Protein AF-A0A955WW37-F1 (afdb_monomer_lite)

Secondary structure (DSSP, 8-state):
-HHHHHHHHHHHHHHHHHHTT-SHHHHTT-TTHHHHHHTTTTSTTTHHHHTSHHHHHHHHHHHHHHHHHHHHHHHSTTTHHHHHHHHHHHHHHHHHH---TTHHHHHHHHGGGGS-TTHHHHHTTPPP-------PPPPPTTHHHHHHHHHHHHHHGGGGGGGSSS-HHHH-TTTTTS---S---EEEEEEEEEEETTEEEEEEE-GGGTS-HHHHHHHHT-HHHHHHHHHHHHHHHHHTT--EEEEEEEEEEEETTPPPEESB-TTS-GGG--TT--TTBPPPP-SPPPP--------

Structure (mmCIF, N/CA/C/O backbone):
data_AF-A0A955WW37-F1
#
_entry.id   AF-A0A955WW37-F1
#
loop_
_atom_site.group_PDB
_atom_site.id
_atom_site.type_symbol
_atom_site.label_atom_id
_atom_site.label_alt_id
_atom_site.label_comp_id
_atom_site.label_asym_id
_atom_site.label_entity_id
_atom_site.label_seq_id
_atom_site.pdbx_PDB_ins_code
_atom_site.Cartn_x
_atom_site.Cartn_y
_atom_site.Cartn_z
_atom_site.occupancy
_atom_site.B_iso_or_equiv
_atom_site.auth_seq_id
_atom_site.auth_comp_id
_atom_site.auth_asym_id
_atom_site.auth_atom_id
_atom_site.pdbx_PDB_model_num
ATOM 1 N N . TRP A 1 1 ? 30.180 -2.193 -10.357 1.00 84.44 1 TRP A N 1
ATOM 2 C CA . TRP A 1 1 ? 29.372 -2.925 -9.363 1.00 84.44 1 TRP A CA 1
ATOM 3 C C . TRP A 1 1 ? 28.380 -2.001 -8.650 1.00 84.44 1 TRP A C 1
ATOM 5 O O . TRP A 1 1 ? 27.216 -2.353 -8.619 1.00 84.44 1 TRP A O 1
ATOM 15 N N . VAL A 1 2 ? 28.762 -0.798 -8.192 1.00 90.81 2 VAL A N 1
ATOM 16 C CA . VAL A 1 2 ? 27.853 0.145 -7.487 1.00 90.81 2 VAL A CA 1
ATOM 17 C C . VAL A 1 2 ? 26.541 0.419 -8.236 1.00 90.81 2 VAL A C 1
ATOM 19 O O . VAL A 1 2 ? 25.466 0.279 -7.670 1.00 90.81 2 VAL A O 1
ATOM 22 N N . VAL A 1 3 ? 26.603 0.730 -9.536 1.00 92.81 3 VAL A N 1
ATOM 23 C CA . VAL A 1 3 ? 25.400 0.952 -10.368 1.00 92.81 3 VAL A CA 1
ATOM 24 C C . VAL A 1 3 ? 24.450 -0.255 -10.348 1.00 92.81 3 VAL A C 1
ATOM 26 O O . VAL A 1 3 ? 23.235 -0.084 -10.378 1.00 92.81 3 VAL A O 1
ATOM 29 N N . TRP A 1 4 ? 24.985 -1.476 -10.264 1.00 93.44 4 TRP A N 1
ATOM 30 C CA . TRP A 1 4 ? 24.173 -2.690 -10.180 1.00 93.44 4 TRP A CA 1
ATOM 31 C C . TRP A 1 4 ? 23.458 -2.833 -8.838 1.00 93.44 4 TRP A C 1
ATOM 33 O O . TRP A 1 4 ? 22.353 -3.359 -8.825 1.00 93.44 4 TRP A O 1
ATOM 43 N N . VAL A 1 5 ? 24.023 -2.311 -7.745 1.00 95.75 5 VAL A N 1
ATOM 44 C CA . VAL A 1 5 ? 23.349 -2.271 -6.436 1.00 95.75 5 VAL A CA 1
ATOM 45 C C . VAL A 1 5 ? 22.079 -1.426 -6.527 1.00 95.75 5 VAL A C 1
ATOM 47 O O . VAL A 1 5 ? 21.007 -1.896 -6.166 1.00 95.75 5 VAL A O 1
ATOM 50 N N . PHE A 1 6 ? 22.166 -0.225 -7.106 1.00 96.06 6 PHE A N 1
ATOM 51 C CA . PHE A 1 6 ? 20.995 0.640 -7.290 1.00 96.06 6 PHE A CA 1
ATOM 52 C C . PHE A 1 6 ? 19.961 0.042 -8.251 1.00 96.06 6 PHE A C 1
ATOM 54 O O . PHE A 1 6 ? 18.763 0.093 -7.981 1.00 96.06 6 PHE A O 1
ATOM 61 N N . ARG A 1 7 ? 20.407 -0.581 -9.351 1.00 97.31 7 ARG A N 1
ATOM 62 C CA . ARG A 1 7 ? 19.505 -1.314 -10.257 1.00 97.31 7 ARG A CA 1
ATOM 63 C C . ARG A 1 7 ? 18.787 -2.454 -9.537 1.00 97.31 7 ARG A C 1
ATOM 65 O O . ARG A 1 7 ? 17.594 -2.627 -9.752 1.00 97.31 7 ARG A O 1
ATOM 72 N N . ALA A 1 8 ? 19.488 -3.192 -8.676 1.00 97.12 8 ALA A N 1
ATOM 73 C CA . ALA A 1 8 ? 18.899 -4.256 -7.872 1.00 97.12 8 ALA A CA 1
ATOM 74 C C . ALA A 1 8 ? 17.886 -3.713 -6.853 1.00 97.12 8 ALA A C 1
ATOM 76 O O . ALA A 1 8 ? 16.821 -4.294 -6.704 1.00 97.12 8 ALA A O 1
ATOM 77 N N . GLN A 1 9 ? 18.148 -2.573 -6.208 1.00 95.94 9 GLN A N 1
ATOM 78 C CA . GLN A 1 9 ? 17.175 -1.949 -5.301 1.00 95.94 9 GLN A CA 1
ATOM 79 C C . GLN A 1 9 ? 15.898 -1.509 -6.030 1.00 95.94 9 GLN A C 1
ATOM 81 O O . GLN A 1 9 ? 14.800 -1.769 -5.546 1.00 95.94 9 GLN A O 1
ATOM 86 N N . ILE A 1 10 ? 16.018 -0.910 -7.221 1.00 96.69 10 ILE A N 1
ATOM 87 C CA . ILE A 1 10 ? 14.848 -0.604 -8.062 1.00 96.69 10 ILE A CA 1
ATOM 88 C C . ILE A 1 10 ? 14.127 -1.893 -8.473 1.00 96.69 10 ILE A C 1
ATOM 90 O O . ILE A 1 10 ? 12.898 -1.933 -8.480 1.00 96.69 10 ILE A O 1
ATOM 94 N N . ALA A 1 11 ? 14.881 -2.954 -8.782 1.00 97.62 11 ALA A N 1
ATOM 95 C CA . ALA A 1 11 ? 14.312 -4.252 -9.117 1.00 97.62 11 ALA A CA 1
ATOM 96 C C . ALA A 1 11 ? 13.467 -4.825 -7.976 1.00 97.62 11 ALA A C 1
ATOM 98 O O . ALA A 1 11 ? 12.344 -5.251 -8.218 1.00 97.62 11 ALA A O 1
ATOM 99 N N . VAL A 1 12 ? 13.976 -4.776 -6.742 1.00 96.81 12 VAL A N 1
ATOM 100 C CA . VAL A 1 12 ? 13.265 -5.218 -5.533 1.00 96.81 12 VAL A CA 1
ATOM 101 C C . VAL A 1 12 ? 11.917 -4.507 -5.409 1.00 96.81 12 VAL A C 1
ATOM 103 O O . VAL A 1 12 ? 10.906 -5.173 -5.210 1.00 96.81 12 VAL A O 1
ATOM 106 N N . VAL A 1 13 ? 11.875 -3.182 -5.584 1.00 95.31 13 VAL A N 1
ATOM 107 C CA . VAL A 1 13 ? 10.627 -2.407 -5.466 1.00 95.31 13 VAL A CA 1
ATOM 108 C C . VAL A 1 13 ? 9.590 -2.841 -6.506 1.00 95.31 13 VAL A C 1
ATOM 110 O O . VAL A 1 13 ? 8.458 -3.139 -6.134 1.00 95.31 13 VAL A O 1
ATOM 113 N N . TYR A 1 14 ? 9.963 -2.913 -7.788 1.00 96.75 14 TYR A N 1
ATOM 114 C CA . TYR A 1 14 ? 9.029 -3.307 -8.853 1.00 96.75 14 TYR A CA 1
ATOM 115 C C . TYR A 1 14 ? 8.571 -4.760 -8.720 1.00 96.75 14 TYR A C 1
ATOM 117 O O . TYR A 1 14 ? 7.375 -5.033 -8.773 1.00 96.75 14 TYR A O 1
ATOM 125 N N . VAL A 1 15 ? 9.498 -5.691 -8.482 1.00 96.50 15 VAL A N 1
ATOM 126 C CA . VAL A 1 15 ? 9.158 -7.114 -8.360 1.00 96.50 15 VAL A CA 1
ATOM 127 C C . VAL A 1 15 ? 8.219 -7.343 -7.180 1.00 96.50 15 VAL A C 1
ATOM 129 O O . VAL A 1 15 ? 7.209 -8.016 -7.351 1.00 96.50 15 VAL A O 1
ATOM 132 N N . HIS A 1 16 ? 8.475 -6.745 -6.011 1.00 96.94 16 HIS A N 1
ATOM 133 C CA . HIS A 1 16 ? 7.552 -6.873 -4.877 1.00 96.94 16 HIS A CA 1
ATOM 134 C C . HIS A 1 16 ? 6.209 -6.183 -5.119 1.00 96.94 16 HIS A C 1
ATOM 136 O O . HIS A 1 16 ? 5.179 -6.737 -4.740 1.00 96.94 16 HIS A O 1
ATOM 142 N N . ALA A 1 17 ? 6.184 -5.026 -5.788 1.00 95.38 17 ALA A N 1
ATOM 143 C CA . ALA A 1 17 ? 4.931 -4.374 -6.167 1.00 95.38 17 ALA A CA 1
ATOM 144 C C . ALA A 1 17 ? 4.088 -5.244 -7.117 1.00 95.38 17 ALA A C 1
ATOM 146 O O . ALA A 1 17 ? 2.860 -5.256 -7.003 1.00 95.38 17 ALA A O 1
ATOM 147 N N . GLY A 1 18 ? 4.742 -5.989 -8.014 1.00 96.94 18 GLY A N 1
ATOM 148 C CA . GLY A 1 18 ? 4.115 -6.963 -8.902 1.00 96.94 18 GLY A CA 1
ATOM 149 C C . GLY A 1 18 ? 3.641 -8.206 -8.154 1.00 96.94 18 GLY A C 1
ATOM 150 O O . GLY A 1 18 ? 2.483 -8.584 -8.277 1.00 96.94 18 GLY A O 1
ATOM 151 N N . LEU A 1 19 ? 4.481 -8.799 -7.301 1.00 96.56 19 LEU A N 1
ATOM 152 C CA . LEU A 1 19 ? 4.111 -9.955 -6.474 1.00 96.56 19 LEU A CA 1
ATOM 153 C C . LEU A 1 19 ? 2.936 -9.643 -5.540 1.00 96.56 19 LEU A C 1
ATOM 155 O O . LEU A 1 19 ? 2.046 -10.471 -5.383 1.00 96.56 19 LEU A O 1
ATOM 159 N N . ALA A 1 20 ? 2.875 -8.433 -4.981 1.00 96.25 20 ALA A N 1
ATOM 160 C CA . ALA A 1 20 ? 1.746 -7.982 -4.170 1.00 96.25 20 ALA A CA 1
ATOM 161 C C . ALA A 1 20 ? 0.414 -7.960 -4.944 1.00 96.25 20 ALA A C 1
ATOM 163 O O . ALA A 1 20 ? -0.643 -8.069 -4.328 1.00 96.25 20 ALA A O 1
ATOM 164 N N . LYS A 1 21 ? 0.465 -7.824 -6.276 1.00 97.44 21 LYS A N 1
ATOM 165 C CA . LYS A 1 21 ? -0.695 -7.852 -7.177 1.00 97.44 21 LYS A CA 1
ATOM 166 C C . LYS A 1 21 ? -1.076 -9.264 -7.616 1.00 97.44 21 LYS A C 1
ATOM 168 O O . LYS A 1 21 ? -2.164 -9.445 -8.151 1.00 97.44 21 LYS A O 1
ATOM 173 N N . VAL A 1 22 ? -0.236 -10.274 -7.375 1.00 96.94 22 VAL A N 1
ATOM 174 C CA . VAL A 1 22 ? -0.548 -11.684 -7.661 1.00 96.94 22 VAL A CA 1
ATOM 175 C C . VAL A 1 22 ? -1.441 -12.247 -6.552 1.00 96.94 22 VAL A C 1
ATOM 177 O O . VAL A 1 22 ? -1.031 -13.066 -5.736 1.00 96.94 22 VAL A O 1
ATOM 180 N N . GLN A 1 23 ? -2.679 -11.761 -6.499 1.00 94.69 23 GLN A N 1
ATOM 181 C CA . GLN A 1 23 ? -3.702 -12.213 -5.559 1.00 94.69 23 GLN A CA 1
ATOM 182 C C . GLN A 1 23 ? -5.105 -12.120 -6.170 1.00 94.69 23 GLN A C 1
ATOM 184 O O . GLN A 1 23 ? -5.323 -11.393 -7.144 1.00 94.69 23 GLN A O 1
ATOM 189 N N . ALA A 1 24 ? -6.060 -12.830 -5.563 1.00 95.25 24 ALA A N 1
ATOM 190 C CA . ALA A 1 24 ? -7.429 -12.938 -6.059 1.00 95.25 24 ALA A CA 1
ATOM 191 C C . ALA A 1 24 ? -8.137 -11.579 -6.163 1.00 95.25 24 ALA A C 1
ATOM 193 O O . ALA A 1 24 ? -8.655 -11.269 -7.234 1.00 95.25 24 ALA A O 1
ATOM 194 N N . ASP A 1 25 ? -8.110 -10.733 -5.121 1.00 95.56 25 ASP A N 1
ATOM 195 C CA . ASP A 1 25 ? -8.805 -9.436 -5.189 1.00 95.56 25 ASP A CA 1
ATOM 196 C C . ASP A 1 25 ? -8.332 -8.608 -6.379 1.00 95.56 25 ASP A C 1
ATOM 198 O O . ASP A 1 25 ? -9.147 -8.022 -7.080 1.00 95.56 25 ASP A O 1
ATOM 202 N N . TRP A 1 26 ? -7.024 -8.603 -6.641 1.00 96.69 26 TRP A N 1
ATOM 203 C CA . TRP A 1 26 ? -6.454 -7.787 -7.700 1.00 96.69 26 TRP A CA 1
ATOM 204 C C . TRP A 1 26 ? -6.748 -8.371 -9.084 1.00 96.69 26 TRP A C 1
ATOM 206 O O . TRP A 1 26 ? -7.322 -7.689 -9.924 1.00 96.69 26 TRP A O 1
ATOM 216 N N . LEU A 1 27 ? -6.386 -9.633 -9.337 1.00 96.75 27 LEU A N 1
ATOM 217 C CA . LEU A 1 27 ? -6.448 -10.214 -10.687 1.00 96.75 27 LEU A CA 1
ATOM 218 C C . LEU A 1 27 ? -7.825 -10.771 -11.062 1.00 96.75 27 LEU A C 1
ATOM 220 O O . LEU A 1 27 ? -8.187 -10.740 -12.239 1.00 96.75 27 LEU A O 1
ATOM 224 N N . LEU A 1 28 ? -8.570 -11.296 -10.085 1.00 95.25 28 LEU A N 1
ATOM 225 C CA . LEU A 1 28 ? -9.844 -11.992 -10.307 1.00 95.25 28 LEU A CA 1
ATOM 226 C C . LEU A 1 28 ? -11.062 -11.142 -9.954 1.00 95.25 28 LEU A C 1
ATOM 228 O O . LEU A 1 28 ? -12.128 -11.382 -10.507 1.00 95.25 28 LEU A O 1
ATOM 232 N N . HIS A 1 29 ? -10.913 -10.156 -9.067 1.00 94.88 29 HIS A N 1
ATOM 233 C CA . HIS A 1 29 ? -12.002 -9.243 -8.705 1.00 94.88 29 HIS A CA 1
ATOM 234 C C . HIS A 1 29 ? -11.761 -7.798 -9.153 1.00 94.88 29 HIS A C 1
ATOM 236 O O . HIS A 1 29 ? -12.655 -6.968 -9.001 1.00 94.88 29 HIS A O 1
ATOM 242 N N . ALA A 1 30 ? -10.580 -7.482 -9.702 1.00 95.56 30 ALA A N 1
ATOM 243 C CA . ALA A 1 30 ? -10.183 -6.123 -10.071 1.00 95.56 30 ALA A CA 1
ATOM 244 C C . ALA A 1 30 ? -10.404 -5.105 -8.939 1.00 95.56 30 ALA A C 1
ATOM 246 O O . ALA A 1 30 ? -10.787 -3.960 -9.182 1.00 95.56 30 ALA A O 1
ATOM 247 N N . GLN A 1 31 ? -10.182 -5.518 -7.693 1.00 95.25 31 GLN A N 1
ATOM 248 C CA . GLN A 1 31 ? -10.280 -4.683 -6.506 1.00 95.25 31 GLN A CA 1
ATOM 249 C C . GLN A 1 31 ? -8.896 -4.419 -5.904 1.00 95.25 31 GLN A C 1
ATOM 251 O O . GLN A 1 31 ? -8.029 -5.296 -5.903 1.00 95.25 31 GLN A O 1
ATOM 256 N N . PRO A 1 32 ? -8.673 -3.209 -5.371 1.00 94.81 32 PRO A N 1
ATOM 257 C CA . PRO A 1 32 ? -9.620 -2.083 -5.276 1.00 94.81 32 PRO A CA 1
ATOM 258 C C . PRO A 1 32 ? -9.738 -1.205 -6.542 1.00 94.81 32 PRO A C 1
ATOM 260 O O . PRO A 1 32 ? -10.378 -0.156 -6.504 1.00 94.81 32 PRO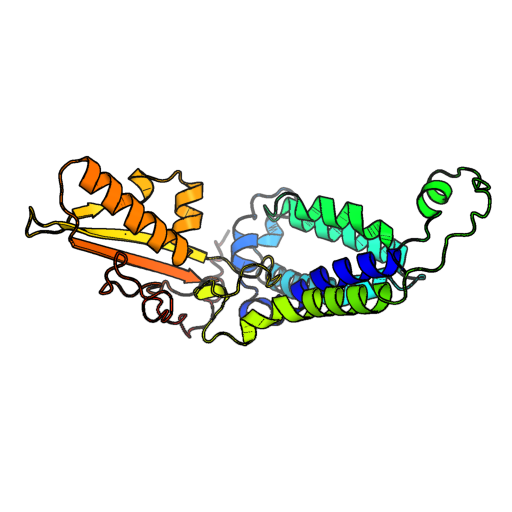 A O 1
ATOM 263 N N . LEU A 1 33 ? -9.133 -1.596 -7.671 1.00 94.69 33 LEU A N 1
ATOM 264 C CA . LEU A 1 33 ? -9.139 -0.790 -8.902 1.00 94.69 33 LEU A CA 1
ATOM 265 C C . LEU A 1 33 ? -10.543 -0.379 -9.356 1.00 94.69 33 LEU A C 1
ATOM 267 O O . LEU A 1 33 ? -10.735 0.765 -9.746 1.00 94.69 33 LEU A O 1
ATOM 271 N N . SER A 1 34 ? -11.525 -1.271 -9.267 1.00 93.44 34 SER A N 1
ATOM 272 C CA . SER A 1 34 ? -12.910 -0.986 -9.653 1.00 93.44 34 SER A CA 1
ATOM 273 C C . SER A 1 34 ? -13.511 0.148 -8.819 1.00 93.44 34 SER A C 1
ATOM 275 O O . SER A 1 34 ? -14.155 1.038 -9.377 1.00 93.44 34 SER A O 1
ATOM 277 N N . ILE A 1 35 ? -13.253 0.165 -7.504 1.00 92.75 35 ILE A N 1
ATOM 278 C CA . ILE A 1 35 ? -13.655 1.265 -6.612 1.00 92.75 35 ILE A CA 1
ATOM 279 C C . ILE A 1 35 ? -12.977 2.565 -7.047 1.00 92.75 35 ILE A C 1
ATOM 281 O O . ILE A 1 35 ? -13.641 3.585 -7.224 1.00 92.75 35 ILE A O 1
ATOM 285 N N . TRP A 1 36 ? -11.661 2.527 -7.263 1.00 93.75 36 TRP A N 1
ATOM 286 C CA . TRP A 1 36 ? -10.891 3.719 -7.610 1.00 93.75 36 TRP A CA 1
ATOM 287 C C . TRP A 1 36 ? -11.271 4.308 -8.969 1.00 93.75 36 TRP A C 1
ATOM 289 O O . TRP A 1 36 ? -11.374 5.524 -9.092 1.00 93.75 36 TRP A O 1
ATOM 299 N N . MET A 1 37 ? -11.493 3.472 -9.986 1.00 92.62 37 MET A N 1
ATOM 300 C CA . MET A 1 37 ? -11.852 3.933 -11.331 1.00 92.62 37 MET A CA 1
ATOM 301 C C . MET A 1 37 ? -13.270 4.501 -11.372 1.00 92.62 37 MET A C 1
ATOM 303 O O . MET A 1 37 ? -13.488 5.561 -11.958 1.00 92.62 37 MET A O 1
ATOM 307 N N . SER A 1 38 ? -14.211 3.869 -10.665 1.00 90.00 38 SER A N 1
ATOM 308 C CA . SER A 1 38 ? -15.585 4.373 -10.544 1.00 90.00 38 SER A CA 1
ATOM 309 C C . SER A 1 38 ? -15.651 5.733 -9.840 1.00 90.00 38 SER A C 1
ATOM 311 O O . SER A 1 38 ? -16.551 6.520 -10.105 1.00 90.00 38 SER A O 1
ATOM 313 N N . ALA A 1 39 ? -14.681 6.041 -8.973 1.00 89.25 39 ALA A N 1
ATOM 314 C CA . ALA A 1 39 ? -14.567 7.337 -8.306 1.00 89.25 39 ALA A CA 1
ATOM 315 C C . ALA A 1 39 ? -13.910 8.436 -9.171 1.00 89.25 39 ALA A C 1
ATOM 317 O O . ALA A 1 39 ? -13.760 9.560 -8.698 1.00 89.25 39 ALA A O 1
ATOM 318 N N . ARG A 1 40 ? -13.484 8.121 -10.403 1.00 89.56 40 ARG A N 1
ATOM 319 C CA . ARG A 1 40 ? -12.738 9.020 -11.308 1.00 89.56 40 ARG A CA 1
ATOM 320 C C . ARG A 1 40 ? -13.422 9.224 -12.664 1.00 89.56 40 ARG A C 1
ATOM 322 O O . ARG A 1 40 ? -12.783 9.629 -13.636 1.00 89.56 40 ARG A O 1
ATOM 329 N N . THR A 1 41 ? -14.718 8.932 -12.764 1.00 90.38 41 THR A N 1
ATOM 330 C CA . THR A 1 41 ? -15.480 9.059 -14.019 1.00 90.38 41 THR A CA 1
ATOM 331 C C . THR A 1 41 ? -15.671 10.509 -14.479 1.00 90.38 41 THR A C 1
ATOM 333 O O . THR A 1 41 ? -16.125 10.742 -15.594 1.00 90.38 41 THR A O 1
ATOM 336 N N . ASP A 1 42 ? -15.320 11.481 -13.638 1.00 90.88 42 ASP A N 1
ATOM 337 C CA . ASP A 1 42 ? -15.336 12.921 -13.901 1.00 90.88 42 ASP A CA 1
ATOM 338 C C . ASP A 1 42 ? -14.121 13.421 -14.705 1.00 90.88 42 ASP A C 1
ATOM 340 O O . ASP A 1 42 ? -14.131 14.553 -15.191 1.00 90.88 42 ASP A O 1
ATOM 344 N N . LEU A 1 43 ? -13.078 12.597 -14.880 1.00 89.50 43 LEU A N 1
ATOM 345 C CA . LEU A 1 43 ? -11.881 12.998 -15.619 1.00 89.50 43 LEU A CA 1
ATOM 346 C C . LEU A 1 43 ? -12.184 13.302 -17.097 1.00 89.50 43 LEU A C 1
ATOM 348 O O . LEU A 1 43 ? -12.846 12.505 -17.773 1.00 89.50 43 LEU A O 1
ATOM 352 N N . PRO A 1 44 ? -11.629 14.396 -17.655 1.00 87.12 44 PRO A N 1
ATOM 353 C CA . PRO A 1 44 ? -11.807 14.705 -19.064 1.00 87.12 44 PRO A CA 1
ATOM 354 C C . PRO A 1 44 ? -11.180 13.607 -19.932 1.00 87.12 44 PRO A C 1
ATOM 356 O O . PRO A 1 44 ? -10.128 13.057 -19.603 1.00 87.12 44 PRO A O 1
ATOM 359 N N . VAL A 1 45 ? -11.816 13.312 -21.068 1.00 87.81 45 VAL A N 1
ATOM 360 C CA . VAL A 1 45 ? -11.399 12.316 -22.076 1.00 87.81 45 VAL A CA 1
ATOM 361 C C . VAL A 1 45 ? -11.535 10.855 -21.626 1.00 87.81 45 VAL A C 1
ATOM 363 O O . VAL A 1 45 ? -12.192 10.083 -22.317 1.00 87.81 45 VAL A O 1
ATOM 366 N N . ILE A 1 46 ? -10.940 10.463 -20.496 1.00 89.06 46 ILE A N 1
ATOM 367 C CA . ILE A 1 46 ? -10.875 9.052 -20.070 1.00 89.06 46 ILE A CA 1
ATOM 368 C C . ILE A 1 46 ? -11.981 8.644 -19.091 1.00 89.06 46 ILE A C 1
ATOM 370 O O . ILE A 1 46 ? -12.312 7.461 -19.022 1.00 89.06 46 ILE A O 1
ATOM 374 N N . GLY A 1 47 ? -12.577 9.597 -18.364 1.00 88.69 47 GLY A N 1
ATOM 375 C CA . GLY A 1 47 ? -13.606 9.350 -17.348 1.00 88.69 47 GLY A CA 1
ATOM 376 C C . GLY A 1 47 ? -14.771 8.464 -17.814 1.00 88.69 47 GLY A C 1
ATOM 377 O O . GLY A 1 47 ? -15.082 7.499 -17.112 1.00 88.69 47 GLY A O 1
ATOM 378 N N . PRO A 1 48 ? -15.349 8.678 -19.018 1.00 87.69 48 PRO A N 1
ATOM 379 C CA . PRO A 1 48 ? -16.430 7.836 -19.537 1.00 87.69 48 PRO A CA 1
ATOM 380 C C . PRO A 1 48 ? -16.070 6.350 -19.669 1.00 87.69 48 PRO A C 1
ATOM 382 O O . PRO A 1 48 ? -16.957 5.503 -19.676 1.00 87.69 48 PRO A O 1
ATOM 385 N N . TRP A 1 49 ? -14.782 6.015 -19.791 1.00 89.06 49 TRP A N 1
ATOM 386 C CA . TRP A 1 49 ? -14.326 4.632 -19.949 1.00 89.06 49 TRP A CA 1
ATOM 387 C C . TRP A 1 49 ? -13.991 3.994 -18.600 1.00 89.06 49 TRP A C 1
ATOM 389 O O . TRP A 1 49 ? -14.154 2.788 -18.443 1.00 89.06 49 TRP A O 1
ATOM 399 N N . LEU A 1 50 ? -13.567 4.787 -17.608 1.00 90.38 50 LEU A N 1
ATOM 400 C CA . LEU A 1 50 ? -13.154 4.288 -16.289 1.00 90.38 50 LEU A CA 1
ATOM 401 C C . LEU A 1 50 ? -14.285 3.584 -15.523 1.00 90.38 50 LEU A C 1
ATOM 403 O O . LEU A 1 50 ? -14.012 2.691 -14.727 1.00 90.38 50 LEU A O 1
ATOM 407 N N . GLY A 1 51 ? -15.546 3.932 -15.792 1.00 85.62 51 GLY A N 1
ATOM 408 C CA . GLY A 1 51 ? -16.705 3.253 -15.204 1.00 85.62 51 GLY A CA 1
ATOM 409 C C . GLY A 1 51 ? -16.995 1.865 -15.794 1.00 85.62 51 GLY A C 1
ATOM 410 O O . GLY A 1 51 ? -17.788 1.114 -15.228 1.00 85.62 51 GLY A O 1
ATOM 411 N N . ALA A 1 52 ? -16.380 1.498 -16.924 1.00 88.88 52 ALA A N 1
ATOM 412 C CA . ALA A 1 52 ? -16.621 0.207 -17.556 1.00 88.88 52 ALA A CA 1
ATOM 413 C C . ALA A 1 52 ? -15.897 -0.920 -16.788 1.00 88.88 52 ALA A C 1
ATOM 415 O O . ALA A 1 52 ? -14.675 -0.849 -16.621 1.00 88.88 52 ALA A O 1
ATOM 416 N N . PRO A 1 53 ? -16.584 -2.015 -16.397 1.00 79.50 53 PRO A N 1
ATOM 417 C CA . PRO A 1 53 ? -15.982 -3.080 -15.587 1.00 79.50 53 PRO A CA 1
ATOM 418 C C . PRO A 1 53 ? -14.693 -3.658 -16.183 1.00 79.50 53 PRO A C 1
ATOM 420 O O . PRO A 1 53 ? -13.724 -3.893 -15.466 1.00 79.50 53 PRO A O 1
ATOM 423 N N . GLY A 1 54 ? -14.644 -3.829 -17.509 1.00 91.12 54 GLY A N 1
ATOM 424 C CA . GLY A 1 54 ? -13.478 -4.377 -18.207 1.00 91.12 54 GLY A CA 1
ATOM 425 C C . GLY A 1 54 ? -12.205 -3.535 -18.067 1.00 91.12 54 GLY A C 1
ATOM 426 O O . GLY A 1 54 ? -11.108 -4.091 -18.119 1.00 91.12 54 GLY A O 1
ATOM 427 N N . VAL A 1 55 ? -12.323 -2.222 -17.836 1.00 93.56 55 VAL A N 1
ATOM 428 C CA . VAL A 1 55 ? -11.161 -1.333 -17.688 1.00 93.56 55 VAL A CA 1
ATOM 429 C C . VAL A 1 55 ? -10.402 -1.637 -16.402 1.00 93.56 55 VAL A C 1
ATOM 431 O O . VAL A 1 55 ? -9.177 -1.749 -16.439 1.00 93.56 55 VAL A O 1
ATOM 434 N N . ALA A 1 56 ? -11.103 -1.862 -15.288 1.00 94.19 56 ALA A N 1
ATOM 435 C CA . ALA A 1 56 ? -10.459 -2.214 -14.026 1.00 94.19 56 ALA A CA 1
ATOM 436 C C . ALA A 1 56 ? -9.696 -3.549 -14.127 1.00 94.19 56 ALA A C 1
ATOM 438 O O . ALA A 1 56 ? -8.552 -3.632 -13.681 1.00 94.19 56 ALA A O 1
ATOM 439 N N . TYR A 1 57 ? -10.275 -4.564 -14.780 1.00 96.06 57 TYR A N 1
ATOM 440 C CA . TYR A 1 57 ? -9.594 -5.842 -15.034 1.00 96.06 57 TYR A CA 1
ATOM 441 C C . TYR A 1 57 ? -8.366 -5.676 -15.926 1.00 96.06 57 TYR A C 1
ATOM 443 O O . TYR A 1 57 ? -7.290 -6.178 -15.596 1.00 96.06 57 TYR A O 1
ATOM 451 N N . PHE A 1 58 ? -8.500 -4.946 -17.035 1.00 96.31 58 PHE A N 1
ATOM 452 C CA . PHE A 1 58 ? -7.373 -4.661 -17.917 1.00 96.31 58 PHE A CA 1
ATOM 453 C C . PHE A 1 58 ? -6.236 -3.976 -17.151 1.00 96.31 58 PHE A C 1
ATOM 455 O O . PHE A 1 58 ? -5.093 -4.423 -17.217 1.00 96.31 58 PHE A O 1
ATOM 462 N N . MET A 1 59 ? -6.549 -2.938 -16.373 1.00 96.06 59 MET A N 1
ATOM 463 C CA . MET A 1 59 ? -5.567 -2.217 -15.567 1.00 96.06 59 MET A CA 1
ATOM 464 C C . MET A 1 59 ? -4.928 -3.094 -14.490 1.00 96.06 59 MET A C 1
ATOM 466 O O . MET A 1 59 ? -3.730 -2.962 -14.238 1.00 96.06 59 MET A O 1
ATOM 470 N N . ALA A 1 60 ? -5.687 -4.007 -13.879 1.00 96.69 60 ALA A N 1
ATOM 471 C CA . ALA A 1 60 ? -5.163 -4.926 -12.877 1.00 96.69 60 ALA A CA 1
ATOM 472 C C . ALA A 1 60 ? -4.085 -5.840 -13.473 1.00 96.69 60 ALA A C 1
ATOM 474 O O . ALA A 1 60 ? -2.959 -5.900 -12.964 1.00 96.69 60 ALA A O 1
ATOM 475 N N . TRP A 1 61 ? -4.400 -6.498 -14.589 1.00 98.06 61 TRP A N 1
ATOM 476 C CA . TRP A 1 61 ? -3.463 -7.378 -15.285 1.00 98.06 61 TRP A CA 1
ATOM 477 C C . TRP A 1 61 ? -2.288 -6.608 -15.887 1.00 98.06 61 TRP A C 1
ATOM 479 O O . TRP A 1 61 ? -1.139 -7.010 -15.699 1.00 98.06 61 TRP A O 1
ATOM 489 N N . ALA A 1 62 ? -2.550 -5.474 -16.544 1.00 97.88 62 ALA A N 1
ATOM 490 C CA . ALA A 1 62 ? -1.512 -4.629 -17.124 1.00 97.88 62 ALA A CA 1
ATOM 491 C C . ALA A 1 62 ? -0.544 -4.108 -16.053 1.00 97.88 62 ALA A C 1
ATOM 493 O O . ALA A 1 62 ? 0.667 -4.194 -16.240 1.00 97.88 62 ALA A O 1
ATOM 494 N N . GLY A 1 63 ? -1.055 -3.629 -14.913 1.00 97.12 63 GLY A N 1
ATOM 495 C CA . GLY A 1 63 ? -0.235 -3.152 -13.801 1.00 97.12 63 GLY A CA 1
ATOM 496 C C . GLY A 1 63 ? 0.603 -4.258 -13.159 1.00 97.12 63 GLY A C 1
ATOM 497 O O . GLY A 1 63 ? 1.787 -4.053 -12.903 1.00 97.12 63 GLY A O 1
ATOM 498 N N . CYS A 1 64 ? 0.028 -5.448 -12.961 1.00 98.19 64 CYS A N 1
ATOM 499 C CA . CYS A 1 64 ? 0.757 -6.612 -12.448 1.00 98.19 64 CYS A CA 1
ATOM 500 C C . CYS A 1 64 ? 1.894 -7.031 -13.394 1.00 98.19 64 CYS A C 1
ATOM 502 O O . CYS A 1 64 ? 3.050 -7.142 -12.981 1.00 98.19 64 CYS A O 1
ATOM 504 N N . LEU A 1 65 ? 1.584 -7.213 -14.683 1.00 98.25 65 LEU A N 1
ATOM 505 C CA . LEU A 1 65 ? 2.564 -7.621 -15.687 1.00 98.25 65 LEU A CA 1
ATOM 506 C C . LEU A 1 65 ? 3.664 -6.570 -15.862 1.00 98.25 65 LEU A C 1
ATOM 508 O O . LEU A 1 65 ? 4.840 -6.920 -15.988 1.00 98.25 65 LEU A O 1
ATOM 512 N N . TYR A 1 66 ? 3.291 -5.290 -15.859 1.00 98.25 66 TYR A N 1
ATOM 513 C CA . TYR A 1 66 ? 4.236 -4.185 -15.917 1.00 98.25 66 TYR A CA 1
ATOM 514 C C . TYR A 1 66 ? 5.228 -4.262 -14.751 1.00 98.25 66 TYR A C 1
ATOM 516 O O . TYR A 1 66 ? 6.431 -4.359 -14.994 1.00 98.25 66 TYR A O 1
ATOM 524 N N . ASP A 1 67 ? 4.745 -4.313 -13.507 1.00 97.44 67 ASP A N 1
ATOM 525 C CA . ASP A 1 67 ? 5.608 -4.325 -12.322 1.00 97.44 67 ASP A CA 1
ATOM 526 C C . ASP A 1 67 ? 6.547 -5.544 -12.300 1.00 97.44 67 ASP A C 1
ATOM 528 O O . ASP A 1 67 ? 7.738 -5.414 -12.009 1.00 97.44 67 ASP A O 1
ATOM 532 N N . LEU A 1 68 ? 6.056 -6.724 -12.694 1.00 98.00 68 LEU A N 1
ATOM 533 C CA . LEU A 1 68 ? 6.861 -7.950 -12.727 1.00 98.00 68 LEU A CA 1
ATOM 534 C C . LEU A 1 68 ? 7.945 -7.951 -13.814 1.00 98.00 68 LEU A C 1
ATOM 536 O O . LEU A 1 68 ? 8.964 -8.626 -13.662 1.00 98.00 68 LEU A O 1
ATOM 540 N N . THR A 1 69 ? 7.748 -7.228 -14.922 1.00 98.19 69 THR A N 1
ATOM 541 C CA . THR A 1 69 ? 8.599 -7.383 -16.117 1.00 98.19 69 THR A CA 1
ATOM 542 C C . THR A 1 69 ? 9.417 -6.148 -16.480 1.00 98.19 69 THR A C 1
ATOM 544 O O . THR A 1 69 ? 10.446 -6.281 -17.152 1.00 98.19 69 THR A O 1
ATOM 547 N N . ILE A 1 70 ? 9.032 -4.947 -16.031 1.00 98.50 70 ILE A N 1
ATOM 548 C CA . ILE A 1 70 ? 9.617 -3.685 -16.510 1.00 98.50 70 ILE A CA 1
ATOM 549 C C . ILE A 1 70 ? 11.131 -3.600 -16.296 1.00 98.50 70 ILE A C 1
ATOM 551 O O . ILE A 1 70 ? 11.867 -3.112 -17.154 1.00 98.50 70 ILE A O 1
ATOM 555 N N . VAL A 1 71 ? 11.630 -4.149 -15.191 1.00 98.06 71 VAL A N 1
ATOM 556 C CA . VAL A 1 71 ? 13.064 -4.188 -14.869 1.00 98.06 71 VAL A CA 1
ATOM 557 C C . VAL A 1 71 ? 13.845 -5.018 -15.890 1.00 98.06 71 VAL A C 1
ATOM 559 O O . VAL A 1 71 ? 14.947 -4.628 -16.293 1.00 98.06 71 VAL A O 1
ATOM 562 N N . GLY A 1 72 ? 13.279 -6.140 -16.343 1.00 97.94 72 GLY A N 1
ATOM 563 C CA . GLY A 1 72 ? 13.861 -6.968 -17.399 1.00 97.94 72 GLY A CA 1
ATOM 564 C C . GLY A 1 72 ? 13.948 -6.197 -18.715 1.00 97.94 72 GLY A C 1
ATOM 565 O O . GLY A 1 72 ? 15.017 -6.126 -19.331 1.00 97.94 72 GLY A O 1
ATOM 566 N N . TRP A 1 73 ? 12.863 -5.513 -19.086 1.00 98.31 73 TRP A N 1
ATOM 567 C CA . TRP A 1 73 ? 12.798 -4.693 -20.297 1.00 98.31 73 TRP A CA 1
ATOM 568 C C . TRP A 1 73 ? 13.730 -3.471 -20.265 1.00 98.31 73 TRP A C 1
ATOM 570 O O . TRP A 1 73 ? 14.319 -3.125 -21.291 1.00 98.31 73 TRP A O 1
ATOM 580 N N . LEU A 1 74 ? 13.930 -2.841 -19.104 1.00 98.25 74 LEU A N 1
ATOM 581 C CA . LEU A 1 74 ? 14.915 -1.766 -18.911 1.00 98.25 74 LEU A CA 1
ATOM 582 C C . LEU A 1 74 ? 16.359 -2.288 -18.966 1.00 98.25 74 LEU A C 1
ATOM 584 O O . LEU A 1 74 ? 17.269 -1.618 -19.472 1.00 98.25 74 LEU A O 1
ATOM 588 N N . SER A 1 75 ? 16.587 -3.500 -18.463 1.00 97.56 75 SER A N 1
ATOM 589 C CA . SER A 1 75 ? 17.909 -4.130 -18.463 1.00 97.56 75 SER A CA 1
ATOM 590 C C . SER A 1 75 ? 18.333 -4.539 -19.873 1.00 97.56 75 SER A C 1
ATOM 592 O O . SER A 1 75 ? 19.500 -4.359 -20.250 1.00 97.56 75 SER A O 1
ATOM 594 N N . TRP A 1 76 ? 17.391 -4.994 -20.701 1.00 97.38 76 TRP A N 1
ATOM 595 C CA . TRP A 1 76 ? 17.670 -5.391 -22.074 1.00 97.38 76 TRP A CA 1
ATOM 596 C C . TRP A 1 76 ? 17.891 -4.186 -22.997 1.00 97.38 76 TRP A C 1
ATOM 598 O O . TRP A 1 76 ? 17.013 -3.372 -23.270 1.00 97.38 76 TRP A O 1
ATOM 608 N N . ARG A 1 77 ? 19.112 -4.089 -23.542 1.00 94.94 77 ARG A N 1
ATOM 609 C CA . ARG A 1 77 ? 19.554 -2.956 -24.374 1.00 94.94 77 ARG A CA 1
ATOM 610 C C . ARG A 1 77 ? 18.646 -2.628 -25.566 1.00 94.94 77 ARG A C 1
ATOM 612 O O . ARG A 1 77 ? 18.605 -1.468 -25.950 1.00 94.94 77 ARG A O 1
ATOM 619 N N . ARG A 1 78 ? 17.968 -3.625 -26.152 1.00 97.00 78 ARG A N 1
ATOM 620 C CA . ARG A 1 78 ? 17.130 -3.447 -27.353 1.00 97.00 78 ARG A CA 1
ATOM 621 C C . ARG A 1 78 ? 15.792 -2.781 -27.031 1.00 97.00 78 ARG A C 1
ATOM 623 O O . ARG A 1 78 ? 15.298 -2.005 -27.833 1.00 97.00 78 ARG A O 1
ATOM 630 N N . THR A 1 79 ? 15.240 -3.054 -25.854 1.00 97.75 79 THR A N 1
ATOM 631 C CA . THR A 1 79 ? 13.914 -2.584 -25.431 1.00 97.75 79 THR A CA 1
ATOM 632 C C . THR A 1 79 ? 13.981 -1.369 -24.521 1.00 97.75 79 THR A C 1
ATOM 634 O O . THR A 1 79 ? 12.981 -0.687 -24.349 1.00 97.75 79 THR A O 1
ATOM 637 N N . ARG A 1 80 ? 15.152 -1.059 -23.955 1.00 96.81 80 ARG A N 1
ATOM 638 C CA . ARG A 1 80 ? 15.327 -0.056 -22.896 1.00 96.81 80 ARG A CA 1
ATOM 639 C C . ARG A 1 80 ? 14.667 1.299 -23.152 1.00 96.81 80 ARG A C 1
ATOM 641 O O . ARG A 1 80 ? 14.072 1.848 -22.234 1.00 96.81 80 ARG A O 1
ATOM 648 N N . ALA A 1 81 ? 14.792 1.854 -24.357 1.00 95.56 81 ALA A N 1
ATOM 649 C CA . ALA A 1 81 ? 14.200 3.157 -24.668 1.00 95.56 81 ALA A CA 1
ATOM 650 C C . ALA A 1 81 ? 12.664 3.097 -24.651 1.00 95.56 81 ALA A C 1
ATOM 652 O O . ALA A 1 81 ? 12.028 3.942 -24.027 1.00 95.56 81 ALA A O 1
ATOM 653 N N . LEU A 1 82 ? 12.087 2.055 -25.260 1.00 98.06 82 LEU A N 1
ATOM 654 C CA . LEU A 1 82 ? 10.646 1.802 -25.234 1.00 98.06 82 LEU A CA 1
ATOM 655 C C . LEU A 1 82 ? 10.156 1.510 -23.809 1.00 98.06 82 LEU A C 1
ATOM 657 O O . LEU A 1 82 ? 9.161 2.076 -23.375 1.00 98.06 82 LEU A O 1
ATOM 661 N N . ALA A 1 83 ? 10.894 0.690 -23.057 1.00 98.31 83 ALA A N 1
ATOM 662 C CA . ALA A 1 83 ? 10.606 0.380 -21.661 1.00 98.31 83 ALA A CA 1
ATOM 663 C C . ALA A 1 83 ? 10.614 1.643 -20.792 1.00 98.31 83 ALA A C 1
ATOM 665 O O . ALA A 1 83 ? 9.729 1.829 -19.971 1.00 98.31 83 ALA A O 1
ATOM 666 N N . TYR A 1 84 ? 11.566 2.553 -21.003 1.00 98.19 84 TYR A N 1
ATOM 667 C CA . TYR A 1 84 ? 11.573 3.835 -20.306 1.00 98.19 84 TYR A CA 1
ATOM 668 C C . TYR A 1 84 ? 10.381 4.718 -20.697 1.00 98.19 84 TYR A C 1
ATOM 670 O O . TYR A 1 84 ? 9.783 5.339 -19.825 1.00 98.19 84 TYR A O 1
ATOM 678 N N . GLY A 1 85 ? 9.971 4.717 -21.969 1.00 98.31 85 GLY A N 1
ATOM 679 C CA . GLY A 1 85 ? 8.710 5.338 -22.386 1.00 98.31 85 GLY A CA 1
ATOM 680 C C . GLY A 1 85 ? 7.502 4.762 -21.636 1.00 98.31 85 GLY A C 1
ATOM 681 O O . GLY A 1 85 ? 6.680 5.521 -21.131 1.00 98.31 85 GLY A O 1
ATOM 682 N N . ALA A 1 86 ? 7.442 3.436 -21.477 1.00 98.31 86 ALA A N 1
ATOM 683 C CA . ALA A 1 86 ? 6.410 2.771 -20.682 1.00 98.31 86 ALA A CA 1
ATOM 684 C C . ALA A 1 86 ? 6.478 3.151 -19.191 1.00 98.31 86 ALA A C 1
ATOM 686 O O . ALA A 1 86 ? 5.433 3.354 -18.587 1.00 98.31 86 ALA A O 1
ATOM 687 N N . VAL A 1 87 ? 7.678 3.319 -18.614 1.00 98.50 87 VAL A N 1
ATOM 688 C CA . VAL A 1 87 ? 7.853 3.832 -17.241 1.00 98.50 87 VAL A CA 1
ATOM 689 C C . VAL A 1 87 ? 7.227 5.211 -17.086 1.00 98.50 87 VAL A C 1
ATOM 691 O O . VAL A 1 87 ? 6.453 5.427 -16.158 1.00 98.50 87 VAL A O 1
ATOM 694 N N . LEU A 1 88 ? 7.531 6.131 -18.003 1.00 98.50 88 LEU A N 1
ATOM 695 C CA . LEU A 1 88 ? 6.981 7.484 -17.966 1.00 98.50 88 LEU A CA 1
ATOM 696 C C . LEU A 1 88 ? 5.457 7.476 -18.127 1.00 98.50 88 LEU A C 1
ATOM 698 O O . LEU A 1 88 ? 4.765 8.142 -17.364 1.00 98.50 88 LEU A O 1
ATOM 702 N N . ALA A 1 89 ? 4.931 6.700 -19.078 1.00 98.06 89 ALA A N 1
ATOM 703 C CA . ALA A 1 89 ? 3.494 6.599 -19.316 1.00 98.06 89 ALA A CA 1
ATOM 704 C C . ALA A 1 89 ? 2.751 5.979 -18.122 1.00 98.06 89 ALA A C 1
ATOM 706 O O . ALA A 1 89 ? 1.734 6.516 -17.689 1.00 98.06 89 ALA A O 1
ATOM 707 N N . PHE A 1 90 ? 3.276 4.889 -17.556 1.00 96.81 90 PHE A N 1
ATOM 708 C CA . PHE A 1 90 ? 2.692 4.227 -16.393 1.00 96.81 90 PHE A CA 1
ATOM 709 C C . PHE A 1 90 ? 2.669 5.154 -15.176 1.00 96.81 90 PHE A C 1
ATOM 711 O O . PHE A 1 90 ? 1.630 5.295 -14.539 1.00 96.81 90 PHE A O 1
ATOM 718 N N . HIS A 1 91 ? 3.779 5.834 -14.873 1.00 96.62 91 HIS A N 1
ATOM 719 C CA . HIS A 1 91 ? 3.851 6.756 -13.733 1.00 96.62 91 HIS A CA 1
ATOM 720 C C . HIS A 1 91 ? 3.046 8.039 -13.936 1.00 96.62 91 HIS A C 1
ATOM 722 O O . HIS A 1 91 ? 2.481 8.559 -12.979 1.00 96.62 91 HIS A O 1
ATOM 728 N N . ALA A 1 92 ? 2.924 8.531 -15.169 1.00 95.69 92 ALA A N 1
ATOM 729 C CA . ALA A 1 92 ? 1.999 9.617 -15.475 1.00 95.69 92 ALA A CA 1
ATOM 730 C C . ALA A 1 92 ? 0.542 9.181 -15.249 1.00 95.69 92 ALA A C 1
ATOM 732 O O . ALA A 1 92 ? -0.211 9.887 -14.581 1.00 95.69 92 ALA A O 1
ATOM 733 N N . ALA A 1 93 ? 0.159 7.998 -15.740 1.00 93.50 93 ALA A N 1
ATOM 734 C CA . ALA A 1 93 ? -1.180 7.455 -15.537 1.00 93.50 93 ALA A CA 1
ATOM 735 C C . ALA A 1 93 ? -1.481 7.239 -14.048 1.00 93.50 93 ALA A C 1
ATOM 737 O O . ALA A 1 93 ? -2.534 7.657 -13.572 1.00 93.50 93 ALA A O 1
ATOM 738 N N . THR A 1 94 ? -0.554 6.651 -13.285 1.00 93.44 94 THR A N 1
ATOM 739 C CA . THR A 1 94 ? -0.759 6.449 -11.846 1.00 93.44 94 THR A CA 1
ATOM 740 C C . THR A 1 94 ? -0.791 7.758 -11.069 1.00 93.44 94 THR A C 1
ATOM 742 O O . THR A 1 94 ? -1.564 7.845 -10.126 1.00 93.44 94 THR A O 1
ATOM 745 N N . HIS A 1 95 ? -0.035 8.785 -11.465 1.00 93.00 95 HIS A N 1
ATOM 746 C CA . HIS A 1 95 ? -0.112 10.111 -10.847 1.00 93.00 95 HIS A CA 1
ATOM 747 C C . HIS A 1 95 ? -1.459 10.805 -11.094 1.00 93.00 95 HIS A C 1
ATOM 749 O O . HIS A 1 95 ? -2.002 11.432 -10.190 1.00 93.00 95 HIS A O 1
ATOM 755 N N . VAL A 1 96 ? -2.006 10.691 -12.309 1.00 91.69 96 VAL A N 1
ATOM 756 C CA . VAL A 1 96 ? -3.315 11.274 -12.651 1.00 91.69 96 VAL A CA 1
ATOM 757 C C . VAL A 1 96 ? -4.447 10.542 -11.928 1.00 91.69 96 VAL A C 1
ATOM 759 O O . VAL A 1 96 ? -5.371 11.171 -11.416 1.00 91.69 96 VAL A O 1
ATOM 762 N N . LEU A 1 97 ? -4.385 9.211 -11.884 1.00 91.50 97 LEU A N 1
ATOM 763 C CA . LEU A 1 97 ? -5.465 8.381 -11.353 1.00 91.50 97 LEU A CA 1
ATOM 764 C C . LEU A 1 97 ? -5.418 8.245 -9.824 1.00 91.50 97 LEU A C 1
ATOM 766 O O . LEU A 1 97 ? -6.466 8.144 -9.178 1.00 91.50 97 LEU A O 1
ATOM 770 N N . PHE A 1 98 ? -4.223 8.275 -9.230 1.00 90.44 98 PHE A N 1
ATOM 771 C CA . PHE A 1 98 ? -3.997 7.962 -7.821 1.00 90.44 98 PHE A CA 1
ATOM 772 C C . PHE A 1 98 ? -3.150 9.028 -7.115 1.00 90.44 98 PHE A C 1
ATOM 774 O O . PHE A 1 98 ? -2.132 9.488 -7.628 1.00 90.44 98 PHE A O 1
ATOM 781 N N . ASP A 1 99 ? -3.521 9.366 -5.878 1.00 83.81 99 ASP A N 1
ATOM 782 C CA . ASP A 1 99 ? -2.732 10.264 -5.027 1.00 83.81 99 ASP A CA 1
ATOM 783 C C . ASP A 1 99 ? -1.663 9.476 -4.249 1.00 83.81 99 ASP A C 1
ATOM 785 O O . ASP A 1 99 ? -1.807 9.164 -3.069 1.00 83.81 99 ASP A O 1
ATOM 789 N N . ILE A 1 100 ? -0.593 9.085 -4.949 1.00 84.56 100 ILE A N 1
ATOM 790 C CA . ILE A 1 100 ? 0.537 8.309 -4.394 1.00 84.56 100 ILE A CA 1
ATOM 791 C C . ILE A 1 100 ? 1.784 9.168 -4.117 1.00 84.56 100 ILE A C 1
ATOM 793 O O . ILE A 1 100 ? 2.906 8.662 -4.003 1.00 84.56 100 ILE A O 1
ATOM 797 N N . GLY A 1 101 ? 1.594 10.485 -3.996 1.00 88.62 101 GLY A N 1
ATOM 798 C CA . GLY A 1 101 ? 2.634 11.442 -3.626 1.00 88.62 101 GLY A CA 1
ATOM 799 C C . GLY A 1 101 ? 3.818 11.486 -4.600 1.00 88.62 101 GLY A C 1
ATOM 800 O O . GLY A 1 101 ? 3.654 11.481 -5.817 1.00 88.62 101 GLY A O 1
ATOM 801 N N . MET A 1 102 ? 5.042 11.545 -4.064 1.00 93.12 102 MET A N 1
ATOM 802 C CA . MET A 1 102 ? 6.271 11.727 -4.858 1.00 93.12 102 MET A CA 1
ATOM 803 C C . MET A 1 102 ? 6.727 10.471 -5.616 1.00 93.12 102 MET A C 1
ATOM 805 O O . MET A 1 102 ? 7.665 10.544 -6.413 1.00 93.12 102 MET A O 1
ATOM 809 N N . PHE A 1 103 ? 6.108 9.314 -5.364 1.00 92.25 103 PHE A N 1
ATOM 810 C CA . PHE A 1 103 ? 6.582 8.030 -5.881 1.00 92.25 103 PHE A CA 1
ATOM 811 C C . PHE A 1 103 ? 6.708 7.988 -7.419 1.00 92.25 103 PHE A C 1
ATOM 813 O O . PHE A 1 103 ? 7.788 7.619 -7.892 1.00 92.25 103 PHE A O 1
ATOM 820 N N . PRO A 1 104 ? 5.713 8.436 -8.217 1.00 94.50 104 PRO A N 1
ATOM 821 C CA . PRO A 1 104 ? 5.812 8.444 -9.680 1.00 94.50 104 PRO A CA 1
ATOM 822 C C . PRO A 1 104 ? 7.010 9.236 -10.208 1.00 94.50 104 PRO A C 1
ATOM 824 O O . PRO A 1 104 ? 7.709 8.799 -11.127 1.00 94.50 104 PRO A O 1
ATOM 827 N N . PHE A 1 105 ? 7.291 10.383 -9.588 1.00 96.00 105 PHE A N 1
ATOM 828 C CA . PHE A 1 105 ? 8.391 11.263 -9.971 1.00 96.00 105 PHE A CA 1
ATOM 829 C C . PHE A 1 105 ? 9.747 10.651 -9.627 1.00 96.00 105 PHE A C 1
ATOM 831 O O . PHE A 1 105 ? 10.643 10.630 -10.470 1.00 96.00 105 PHE A O 1
ATOM 838 N N . ILE A 1 106 ? 9.887 10.099 -8.416 1.00 95.69 106 ILE A N 1
ATOM 839 C CA . ILE A 1 106 ? 11.124 9.449 -7.967 1.00 95.69 106 ILE A CA 1
ATOM 840 C C . ILE A 1 106 ? 11.452 8.260 -8.872 1.00 95.69 106 ILE A C 1
ATOM 842 O O . ILE A 1 106 ? 12.579 8.147 -9.353 1.00 95.69 106 ILE A O 1
ATOM 846 N N . MET A 1 107 ? 10.474 7.395 -9.151 1.00 96.00 107 MET A N 1
ATOM 847 C CA . MET A 1 107 ? 10.700 6.202 -9.969 1.00 96.00 107 MET A CA 1
ATOM 848 C C . MET A 1 107 ? 11.021 6.549 -11.425 1.00 96.00 107 MET A C 1
ATOM 850 O O . MET A 1 107 ? 11.931 5.953 -12.009 1.00 96.00 107 MET A O 1
ATOM 854 N N . SER A 1 108 ? 10.341 7.551 -11.986 1.00 97.44 108 SER A N 1
ATOM 855 C CA . SER A 1 108 ? 10.629 8.063 -13.330 1.00 97.44 108 SER A CA 1
ATOM 856 C C . SER A 1 108 ? 12.033 8.664 -13.422 1.00 97.44 108 SER A C 1
ATOM 858 O O . SER A 1 108 ? 12.768 8.365 -14.359 1.00 97.44 108 SER A O 1
ATOM 860 N N . ALA A 1 109 ? 12.448 9.448 -12.423 1.00 96.69 109 ALA A N 1
ATOM 861 C CA . ALA A 1 109 ? 13.774 10.064 -12.376 1.00 96.69 109 ALA A CA 1
ATOM 862 C C . ALA A 1 109 ? 14.904 9.064 -12.069 1.00 96.69 109 ALA A C 1
ATOM 864 O O . ALA A 1 109 ? 16.048 9.291 -12.466 1.00 96.69 109 ALA A O 1
ATOM 865 N N . ALA A 1 110 ? 14.605 7.956 -11.384 1.00 97.00 110 ALA A N 1
ATOM 866 C CA . ALA A 1 110 ? 15.578 6.921 -11.040 1.00 97.00 110 ALA A CA 1
ATOM 867 C C . ALA A 1 110 ? 15.809 5.905 -12.173 1.00 97.00 110 ALA A C 1
ATOM 869 O O . ALA A 1 110 ? 16.929 5.420 -12.346 1.00 97.00 110 ALA A O 1
ATOM 870 N N . ALA A 1 111 ? 14.789 5.596 -12.984 1.00 96.81 111 ALA A N 1
ATOM 871 C CA . ALA A 1 111 ? 14.874 4.615 -14.072 1.00 96.81 111 ALA A CA 1
ATOM 872 C C . ALA A 1 111 ? 16.001 4.853 -15.114 1.00 96.81 111 ALA A C 1
ATOM 874 O O . ALA A 1 111 ? 16.550 3.868 -15.624 1.00 96.81 111 ALA A O 1
ATOM 875 N N . PRO A 1 112 ? 16.458 6.091 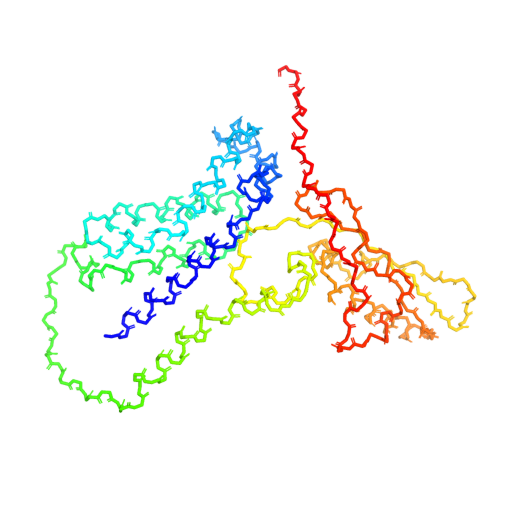-15.403 1.00 96.69 112 PRO A N 1
ATOM 876 C CA . PRO A 1 112 ? 17.625 6.328 -16.246 1.00 96.69 112 PRO A CA 1
ATOM 877 C C . PRO A 1 112 ? 18.921 5.649 -15.774 1.00 96.69 112 PRO A C 1
ATOM 879 O O . PRO A 1 112 ? 19.837 5.479 -16.578 1.00 96.69 112 PRO A O 1
ATOM 882 N N . ILE A 1 113 ? 19.012 5.176 -14.522 1.00 96.75 113 ILE A N 1
ATOM 883 C CA . ILE A 1 113 ? 20.151 4.376 -14.032 1.00 96.75 113 ILE A CA 1
ATOM 884 C C . ILE A 1 113 ? 20.380 3.089 -14.851 1.00 96.75 113 ILE A C 1
ATOM 886 O O . ILE A 1 113 ? 21.479 2.522 -14.851 1.00 96.75 113 ILE A O 1
ATOM 890 N N . PHE A 1 114 ? 19.365 2.609 -15.581 1.00 96.88 114 PHE A N 1
ATOM 891 C CA . PHE A 1 114 ? 19.471 1.458 -16.482 1.00 96.88 114 PHE A CA 1
ATOM 892 C C . PHE A 1 114 ? 20.154 1.786 -17.819 1.00 96.88 114 PHE A C 1
ATOM 894 O O . PHE A 1 114 ? 20.635 0.879 -18.504 1.00 96.88 114 PHE A O 1
ATOM 901 N N . PHE A 1 115 ? 20.266 3.064 -18.188 1.00 96.00 115 PHE A N 1
ATOM 902 C CA . PHE A 1 115 ? 20.961 3.493 -19.398 1.00 96.00 115 PHE A CA 1
ATOM 903 C C . PHE A 1 115 ? 22.486 3.482 -19.225 1.00 96.00 115 PHE A C 1
ATOM 905 O O . PHE A 1 115 ? 23.027 3.294 -18.133 1.00 96.00 115 PHE A O 1
ATOM 912 N N . ALA A 1 116 ? 23.196 3.623 -20.346 1.00 91.69 116 ALA A N 1
ATOM 913 C CA . ALA A 1 116 ? 24.648 3.758 -20.343 1.00 91.69 116 ALA A CA 1
ATOM 914 C C . ALA A 1 116 ? 25.048 5.102 -19.699 1.00 91.69 116 ALA A C 1
ATOM 916 O O . ALA A 1 116 ? 24.353 6.082 -19.938 1.00 91.69 116 ALA A O 1
ATOM 917 N N . PRO A 1 117 ? 26.132 5.200 -18.907 1.00 87.94 117 PRO A N 1
ATOM 918 C CA . PRO A 1 117 ? 26.467 6.419 -18.149 1.00 87.94 117 PRO A CA 1
ATOM 919 C C . PRO A 1 117 ? 26.635 7.701 -18.985 1.00 87.94 117 PRO A C 1
ATOM 921 O O . PRO A 1 117 ? 26.554 8.810 -18.467 1.00 87.94 117 PRO A O 1
ATOM 924 N N . ASP A 1 118 ? 26.888 7.559 -20.281 1.00 89.19 118 ASP A N 1
ATOM 925 C CA . ASP A 1 118 ? 27.032 8.632 -21.260 1.00 89.19 118 ASP A CA 1
ATOM 926 C C . ASP A 1 118 ? 25.703 9.049 -21.920 1.00 89.19 118 ASP A C 1
ATOM 928 O O . ASP A 1 118 ? 25.690 9.991 -22.715 1.00 89.19 118 ASP A O 1
ATOM 932 N N . TRP A 1 119 ? 24.580 8.400 -21.582 1.00 90.50 119 TRP A N 1
ATOM 933 C CA . TRP A 1 119 ? 23.265 8.672 -22.170 1.00 90.50 119 TRP A CA 1
ATOM 934 C C . TRP A 1 119 ? 22.852 10.151 -22.135 1.00 90.50 119 TRP A C 1
ATOM 936 O O . TRP A 1 119 ? 22.355 10.605 -23.168 1.00 90.50 119 TRP A O 1
ATOM 946 N N . PRO A 1 120 ? 23.086 10.941 -21.058 1.00 89.88 120 PRO A N 1
ATOM 947 C CA . PRO A 1 120 ? 22.663 12.338 -21.052 1.00 89.88 120 PRO A CA 1
ATOM 948 C C . PRO A 1 120 ? 23.466 13.154 -22.063 1.00 89.88 120 PRO A C 1
ATOM 950 O O . PRO A 1 120 ? 22.926 14.016 -22.748 1.00 89.88 120 PRO A O 1
ATOM 953 N N . ARG A 1 121 ? 24.765 12.855 -22.206 1.00 88.94 121 ARG A N 1
ATOM 954 C CA . ARG A 1 121 ? 25.635 13.541 -23.170 1.00 88.94 121 ARG A CA 1
ATOM 955 C C . ARG A 1 121 ? 25.243 13.195 -24.596 1.00 88.94 121 ARG A C 1
ATOM 957 O O . ARG A 1 121 ? 25.129 14.097 -25.416 1.00 88.94 121 ARG A O 1
ATOM 964 N N . ARG A 1 122 ? 24.976 11.914 -24.867 1.00 88.50 122 ARG A N 1
ATOM 965 C CA . ARG A 1 122 ? 24.477 11.451 -26.168 1.00 88.50 122 ARG A CA 1
ATOM 966 C C . ARG A 1 122 ? 23.156 12.118 -26.544 1.00 88.50 122 ARG A C 1
ATOM 968 O O . ARG A 1 122 ? 23.012 12.545 -27.683 1.00 88.50 122 ARG A O 1
ATOM 975 N N . LEU A 1 123 ? 22.228 12.237 -25.593 1.00 88.88 123 LEU A N 1
ATOM 976 C CA . LEU A 1 123 ? 20.944 12.906 -25.806 1.00 88.88 123 LEU A CA 1
ATOM 977 C C . LEU A 1 123 ? 21.126 14.399 -26.113 1.00 88.88 123 LEU A C 1
ATOM 979 O O . LEU A 1 123 ? 20.545 14.907 -27.064 1.00 88.88 123 LEU A O 1
ATOM 983 N N . LEU A 1 124 ? 21.988 15.082 -25.357 1.00 93.38 124 LEU A N 1
ATOM 984 C CA . LEU A 1 124 ? 22.309 16.499 -25.554 1.00 93.38 124 LEU A CA 1
ATOM 985 C C . LEU A 1 124 ? 23.315 16.753 -26.693 1.00 93.38 124 LEU A C 1
ATOM 987 O O . LEU A 1 124 ? 23.761 17.886 -26.857 1.00 93.38 124 LEU A O 1
ATOM 991 N N . ARG A 1 125 ? 23.718 15.712 -27.441 1.00 92.25 125 ARG A N 1
ATOM 992 C CA . ARG A 1 125 ? 24.742 15.756 -28.506 1.00 92.25 125 ARG A CA 1
ATOM 993 C C . ARG A 1 125 ? 26.048 16.434 -28.055 1.00 92.25 125 ARG A C 1
ATOM 995 O O . ARG A 1 125 ? 26.721 17.095 -28.839 1.00 92.25 125 ARG A O 1
ATOM 1002 N N . ARG A 1 126 ? 26.406 16.278 -26.776 1.00 90.69 126 ARG A N 1
ATOM 1003 C CA . ARG A 1 126 ? 27.628 16.839 -26.185 1.00 90.69 126 ARG A CA 1
ATOM 1004 C C . ARG A 1 126 ? 28.820 15.913 -26.437 1.00 90.69 126 ARG A C 1
ATOM 1006 O O . ARG A 1 126 ? 28.653 14.693 -26.341 1.00 90.69 126 ARG A O 1
ATOM 1013 N N . PRO A 1 127 ? 30.018 16.464 -26.700 1.00 87.50 127 PRO A N 1
ATOM 1014 C CA . PRO A 1 127 ? 31.210 15.656 -26.911 1.00 87.50 127 PRO A CA 1
ATOM 1015 C C . PRO A 1 127 ? 31.553 14.831 -25.658 1.00 87.50 127 PRO A C 1
ATOM 1017 O O . PRO A 1 127 ? 31.215 15.224 -24.531 1.00 87.50 127 PRO A O 1
ATOM 1020 N N . PRO A 1 128 ? 32.213 13.672 -25.827 1.00 84.44 128 PRO A N 1
ATOM 1021 C CA . PRO A 1 128 ? 32.697 12.892 -24.700 1.00 84.44 128 PRO A C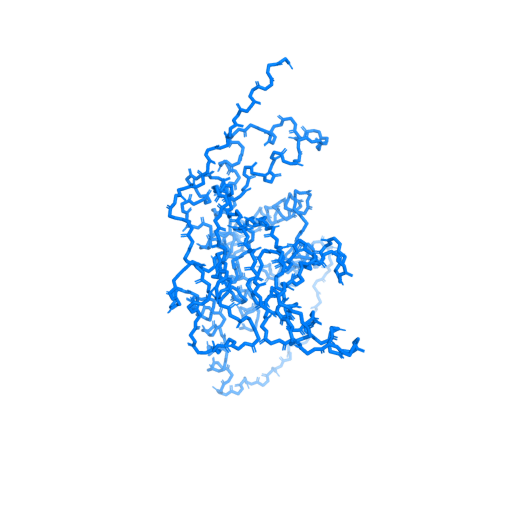A 1
ATOM 1022 C C . PRO A 1 128 ? 33.719 13.710 -23.906 1.00 84.44 128 PRO A C 1
ATOM 1024 O O . PRO A 1 128 ?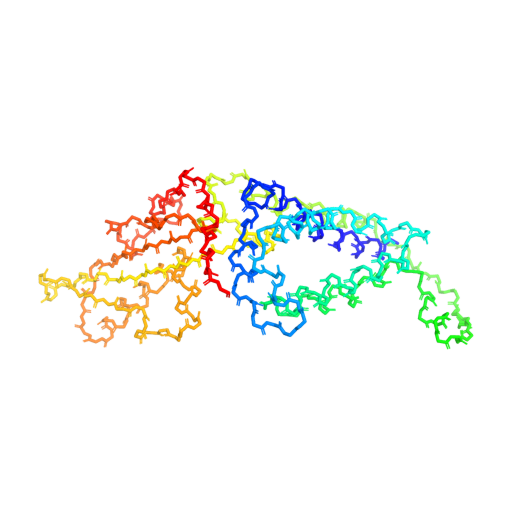 34.612 14.337 -24.468 1.00 84.44 128 PRO A O 1
ATOM 1027 N N . VAL A 1 129 ? 33.589 13.691 -22.580 1.00 81.94 129 VAL A N 1
ATOM 1028 C CA . VAL A 1 129 ? 34.596 14.278 -21.693 1.00 81.94 129 VAL A CA 1
ATOM 1029 C C . VAL A 1 129 ? 35.638 13.208 -21.416 1.00 81.94 129 VAL A C 1
ATOM 1031 O O . VAL A 1 129 ? 35.332 12.194 -20.780 1.00 81.94 129 VAL A O 1
ATOM 1034 N N . THR A 1 130 ? 36.865 13.437 -21.871 1.00 79.12 130 THR A N 1
ATOM 1035 C CA . THR A 1 130 ? 38.009 12.594 -21.530 1.00 79.12 130 THR A CA 1
ATOM 1036 C C . THR A 1 130 ? 38.280 12.762 -20.043 1.00 79.12 130 THR A C 1
ATOM 1038 O O . THR A 1 130 ? 38.862 13.748 -19.601 1.00 79.12 130 THR A O 1
ATOM 1041 N N . THR A 1 131 ? 37.782 11.829 -19.238 1.00 75.44 131 THR A N 1
ATOM 1042 C CA . THR A 1 131 ? 38.059 11.838 -17.802 1.00 75.44 131 THR A CA 1
ATOM 1043 C C . THR A 1 131 ? 39.377 11.094 -17.609 1.00 75.44 131 THR A C 1
ATOM 1045 O O . THR A 1 131 ? 39.473 9.957 -18.084 1.00 75.44 131 THR A O 1
ATOM 1048 N N . PRO A 1 132 ? 40.399 11.684 -16.963 1.00 80.62 132 PRO A N 1
ATOM 1049 C CA . PRO A 1 132 ? 41.641 10.970 -16.706 1.00 80.62 132 PRO A CA 1
ATOM 1050 C C . PRO A 1 132 ? 41.325 9.669 -15.969 1.00 80.62 132 PRO A C 1
ATOM 1052 O O . PRO A 1 132 ? 40.516 9.641 -15.035 1.00 80.62 132 PRO A O 1
ATOM 1055 N N . ARG A 1 133 ? 41.920 8.567 -16.436 1.00 79.00 133 ARG A N 1
ATOM 1056 C CA . ARG A 1 133 ? 41.668 7.231 -15.898 1.00 79.00 133 ARG A CA 1
ATOM 1057 C C . ARG A 1 133 ? 42.248 7.161 -14.489 1.00 79.00 133 ARG A C 1
ATOM 1059 O O . ARG A 1 133 ? 43.415 6.845 -14.302 1.00 79.00 133 ARG A O 1
ATOM 1066 N N . ARG A 1 134 ? 41.429 7.483 -13.490 1.00 81.50 134 ARG A N 1
ATOM 1067 C CA . ARG A 1 134 ? 41.827 7.402 -12.087 1.00 81.50 134 ARG A CA 1
ATOM 1068 C C . ARG A 1 134 ? 41.844 5.935 -11.673 1.00 81.50 134 ARG A C 1
ATOM 1070 O O . ARG A 1 134 ? 40.814 5.264 -11.728 1.00 81.50 134 ARG A O 1
ATOM 1077 N N . THR A 1 135 ? 43.002 5.432 -11.261 1.00 82.75 135 THR A N 1
ATOM 1078 C CA . THR A 1 135 ? 43.106 4.128 -10.601 1.00 82.75 135 THR A CA 1
ATOM 1079 C C . THR A 1 135 ? 42.420 4.236 -9.248 1.00 82.75 135 THR A C 1
ATOM 1081 O O . THR A 1 135 ? 42.902 4.918 -8.345 1.00 82.75 135 THR A O 1
ATOM 1084 N N . LEU A 1 136 ? 41.247 3.623 -9.124 1.00 82.06 136 LEU A N 1
ATOM 1085 C CA . LEU A 1 136 ? 40.583 3.511 -7.834 1.00 82.06 136 LEU A CA 1
ATOM 1086 C C . LEU A 1 136 ? 41.245 2.380 -7.038 1.00 82.06 136 LEU A C 1
ATOM 1088 O O . LEU A 1 136 ? 41.566 1.348 -7.635 1.00 82.06 136 LEU A O 1
ATOM 1092 N N . PRO A 1 137 ? 41.445 2.546 -5.718 1.00 85.44 137 PRO A N 1
ATOM 1093 C CA . PRO A 1 137 ? 41.888 1.444 -4.879 1.00 85.44 137 PRO A CA 1
ATOM 1094 C C . PRO A 1 137 ? 40.880 0.296 -4.976 1.00 85.44 137 PRO A C 1
ATOM 1096 O O . PRO A 1 137 ? 39.675 0.518 -5.150 1.00 85.44 137 PRO A O 1
ATOM 1099 N N . ALA A 1 138 ? 41.375 -0.939 -4.874 1.00 85.00 138 ALA A N 1
ATOM 1100 C CA . ALA A 1 138 ? 40.499 -2.098 -4.810 1.00 85.00 138 ALA A CA 1
ATOM 1101 C C . ALA A 1 138 ? 39.538 -1.938 -3.616 1.00 85.00 138 ALA A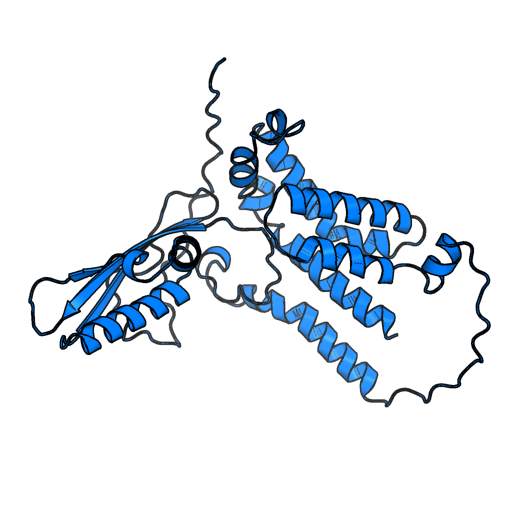 C 1
ATOM 1103 O O . ALA A 1 138 ? 39.970 -1.506 -2.542 1.00 85.00 138 ALA A O 1
ATOM 1104 N N . PRO A 1 139 ? 38.241 -2.259 -3.778 1.00 85.06 139 PRO A N 1
ATOM 1105 C CA . PRO A 1 139 ? 37.319 -2.233 -2.655 1.00 85.06 139 PRO A CA 1
ATOM 1106 C C . PRO A 1 139 ? 37.817 -3.193 -1.571 1.00 85.06 139 PRO A C 1
ATOM 1108 O O . PRO A 1 139 ? 38.340 -4.269 -1.874 1.00 85.06 139 PRO A O 1
ATOM 1111 N N . ALA A 1 140 ? 37.643 -2.815 -0.304 1.00 91.06 140 ALA A N 1
ATOM 1112 C CA . ALA A 1 140 ? 37.953 -3.697 0.811 1.00 91.06 140 ALA A CA 1
ATOM 1113 C C . ALA A 1 140 ? 37.225 -5.045 0.650 1.00 91.06 140 ALA A C 1
ATOM 1115 O O . ALA A 1 140 ? 36.079 -5.094 0.197 1.00 91.06 140 ALA A O 1
ATOM 1116 N N . ARG A 1 141 ? 37.878 -6.146 1.046 1.00 93.19 141 ARG A N 1
ATOM 1117 C CA . ARG A 1 141 ? 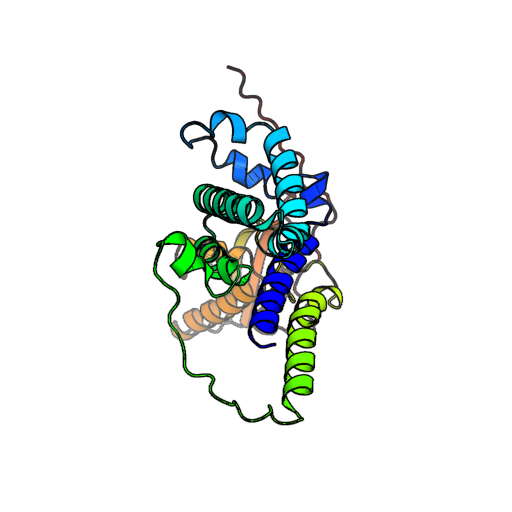37.378 -7.519 0.827 1.00 93.19 141 ARG A CA 1
ATOM 1118 C C . ARG A 1 141 ? 36.013 -7.800 1.477 1.00 93.19 141 ARG A C 1
ATOM 1120 O O . ARG A 1 141 ? 35.337 -8.734 1.065 1.00 93.19 141 ARG A O 1
ATOM 1127 N N . TRP A 1 142 ? 35.590 -6.992 2.454 1.00 94.88 142 TRP A N 1
ATOM 1128 C CA . TRP A 1 142 ? 34.283 -7.101 3.113 1.00 94.88 142 TRP A CA 1
ATOM 1129 C C . TRP A 1 142 ? 33.134 -6.445 2.327 1.00 94.88 142 TRP A C 1
ATOM 1131 O O . TRP A 1 142 ? 31.976 -6.796 2.543 1.00 94.88 142 TRP A O 1
ATOM 1141 N N . ILE A 1 143 ? 33.419 -5.525 1.396 1.00 94.00 143 ILE A N 1
ATOM 1142 C CA . ILE A 1 143 ? 32.391 -4.762 0.664 1.00 94.00 143 ILE A CA 1
ATOM 1143 C C . ILE A 1 143 ? 31.436 -5.669 -0.131 1.00 94.00 143 ILE A C 1
ATOM 1145 O O . ILE A 1 143 ? 30.225 -5.439 -0.056 1.00 94.00 143 ILE A O 1
ATOM 1149 N N . PRO A 1 144 ? 31.900 -6.705 -0.864 1.00 92.75 144 PRO A N 1
ATOM 1150 C CA . PRO A 1 144 ? 30.996 -7.626 -1.549 1.00 92.75 144 PRO A CA 1
ATOM 1151 C C . PRO A 1 144 ? 30.051 -8.353 -0.587 1.00 92.75 144 PRO A C 1
ATOM 1153 O O . PRO A 1 144 ? 28.862 -8.449 -0.874 1.00 92.75 144 PRO A O 1
ATOM 1156 N N . TRP A 1 145 ? 30.552 -8.789 0.573 1.00 95.31 145 TRP A N 1
ATOM 1157 C CA . TRP A 1 145 ? 29.754 -9.471 1.595 1.00 95.31 145 TRP A CA 1
ATOM 1158 C C . TRP A 1 145 ? 28.701 -8.552 2.211 1.00 95.31 145 TRP A C 1
ATOM 1160 O O . TRP A 1 145 ? 27.535 -8.925 2.281 1.00 95.31 145 TRP A O 1
ATOM 1170 N N . ALA A 1 146 ? 29.078 -7.324 2.576 1.00 96.06 146 ALA A N 1
ATOM 1171 C CA . ALA A 1 146 ? 28.130 -6.331 3.076 1.00 96.06 146 ALA A CA 1
ATOM 1172 C C . ALA A 1 146 ? 27.066 -5.972 2.025 1.00 96.06 146 ALA A C 1
ATOM 1174 O O . ALA A 1 146 ? 25.886 -5.852 2.347 1.00 96.06 146 ALA A O 1
ATOM 1175 N N . THR A 1 147 ? 27.463 -5.858 0.754 1.00 95.75 147 THR A N 1
ATOM 1176 C CA . THR A 1 147 ? 26.535 -5.597 -0.358 1.00 95.75 147 THR A CA 1
ATOM 1177 C C . THR A 1 147 ? 25.565 -6.759 -0.558 1.00 95.75 147 THR A C 1
ATOM 1179 O O . THR A 1 147 ? 24.369 -6.531 -0.727 1.00 95.75 147 THR A O 1
ATOM 1182 N N . ALA A 1 148 ? 26.060 -7.999 -0.523 1.00 95.69 148 ALA A N 1
ATOM 1183 C CA . ALA A 1 148 ? 25.231 -9.191 -0.634 1.00 95.69 148 ALA A CA 1
ATOM 1184 C C . ALA A 1 148 ? 24.241 -9.280 0.534 1.00 95.69 148 ALA A C 1
ATOM 1186 O O . ALA A 1 148 ? 23.048 -9.425 0.297 1.00 95.69 148 ALA A O 1
ATOM 1187 N N . LEU A 1 149 ? 24.707 -9.096 1.774 1.00 97.38 149 LEU A N 1
ATOM 1188 C CA . LEU A 1 149 ? 23.853 -9.073 2.962 1.00 97.38 149 LEU A CA 1
ATOM 1189 C C . LEU A 1 149 ? 22.753 -8.008 2.850 1.00 97.38 149 LEU A C 1
ATOM 1191 O O . LEU A 1 149 ? 21.587 -8.303 3.098 1.00 97.38 149 LEU A O 1
ATOM 1195 N N . TRP A 1 150 ? 23.108 -6.791 2.430 1.00 96.88 150 TRP A N 1
ATOM 1196 C CA . TRP A 1 150 ? 22.155 -5.697 2.244 1.00 96.88 150 TRP A CA 1
ATOM 1197 C C . TRP A 1 150 ? 21.094 -6.010 1.186 1.00 96.88 150 TRP A C 1
ATOM 1199 O O . TRP A 1 150 ? 19.907 -5.812 1.430 1.00 96.88 150 TRP A O 1
ATOM 1209 N N . LEU A 1 151 ? 21.499 -6.508 0.014 1.00 97.12 151 LEU A N 1
ATOM 1210 C CA . LEU A 1 151 ? 20.558 -6.851 -1.055 1.00 97.12 151 LEU A CA 1
ATOM 1211 C C . LEU A 1 151 ? 19.669 -8.036 -0.671 1.00 97.12 151 LEU A C 1
ATOM 1213 O O . LEU A 1 151 ? 18.473 -8.004 -0.951 1.00 97.12 151 LEU A O 1
ATOM 1217 N N . THR A 1 152 ? 20.219 -9.035 0.022 1.00 97.44 152 THR A N 1
ATOM 1218 C CA . THR A 1 152 ? 19.447 -10.151 0.578 1.00 97.44 152 THR A CA 1
ATOM 1219 C C . THR A 1 152 ? 18.425 -9.652 1.593 1.00 97.44 152 THR A C 1
ATOM 1221 O O . THR A 1 152 ? 17.257 -10.016 1.503 1.00 97.44 152 THR A O 1
ATOM 1224 N N . PHE A 1 153 ? 18.816 -8.762 2.509 1.00 96.81 153 PHE A N 1
ATOM 1225 C CA . PHE A 1 153 ? 17.882 -8.139 3.445 1.00 96.81 153 PHE A CA 1
ATOM 1226 C C . PHE A 1 153 ? 16.774 -7.375 2.708 1.00 96.81 153 PHE A C 1
ATOM 1228 O O . PHE A 1 153 ? 15.599 -7.609 2.966 1.00 96.81 153 PHE A O 1
ATOM 1235 N N . GLN A 1 154 ? 17.121 -6.519 1.744 1.00 96.19 154 GLN A N 1
ATOM 1236 C CA . GLN A 1 154 ? 16.144 -5.753 0.959 1.00 96.19 154 GLN A CA 1
ATOM 1237 C C . GLN A 1 154 ? 15.170 -6.653 0.183 1.00 96.19 154 GLN A C 1
ATOM 1239 O O . GLN A 1 154 ? 13.997 -6.312 0.050 1.00 96.19 154 GLN A O 1
ATOM 1244 N N . ALA A 1 155 ? 15.636 -7.803 -0.309 1.00 96.06 155 ALA A N 1
ATOM 1245 C CA . ALA A 1 155 ? 14.808 -8.759 -1.034 1.00 96.06 155 ALA A CA 1
ATOM 1246 C C . ALA A 1 155 ? 13.907 -9.598 -0.111 1.00 96.06 155 ALA A C 1
ATOM 1248 O O . ALA A 1 155 ? 12.747 -9.820 -0.454 1.00 96.06 155 ALA A O 1
ATOM 1249 N N . LEU A 1 156 ? 14.419 -10.053 1.040 1.00 96.19 156 LEU A N 1
ATOM 1250 C CA . LEU A 1 156 ? 13.726 -10.992 1.931 1.00 96.19 156 LEU A CA 1
ATOM 1251 C C . LEU A 1 156 ? 12.881 -10.314 3.011 1.00 96.19 156 LEU A C 1
ATOM 1253 O O . LEU A 1 156 ? 11.822 -10.824 3.363 1.00 96.19 156 LEU A O 1
ATOM 1257 N N . TRP A 1 157 ? 13.306 -9.164 3.536 1.00 95.62 157 TRP A N 1
ATOM 1258 C CA . TRP A 1 157 ? 12.579 -8.462 4.598 1.00 95.62 157 TRP A CA 1
ATOM 1259 C C . TRP A 1 157 ? 11.113 -8.151 4.253 1.00 95.62 157 TRP A C 1
ATOM 1261 O O . TRP A 1 157 ? 10.245 -8.346 5.107 1.00 95.62 157 TRP A O 1
ATOM 1271 N N . PRO A 1 158 ? 10.768 -7.745 3.019 1.00 95.06 158 PRO A N 1
ATOM 1272 C CA . PRO A 1 158 ? 9.372 -7.530 2.643 1.00 95.06 158 PRO A CA 1
ATOM 1273 C C . PRO A 1 158 ? 8.511 -8.796 2.762 1.00 95.06 158 PRO A C 1
ATOM 1275 O O . PRO A 1 158 ? 7.346 -8.723 3.169 1.00 95.06 158 PRO A O 1
ATOM 1278 N N . LEU A 1 159 ? 9.110 -9.967 2.507 1.00 94.12 159 LEU A N 1
ATOM 1279 C CA . LEU A 1 159 ? 8.440 -11.268 2.553 1.00 94.12 159 LEU A CA 1
ATOM 1280 C C . LEU A 1 159 ? 8.090 -11.722 3.970 1.00 94.12 159 LEU A C 1
ATOM 1282 O O . LEU A 1 159 ? 7.259 -12.611 4.123 1.00 94.12 159 LEU A O 1
ATOM 1286 N N . ARG A 1 160 ? 8.648 -11.096 5.016 1.00 94.50 160 ARG A N 1
ATOM 1287 C CA . ARG A 1 160 ? 8.339 -11.451 6.414 1.00 94.50 160 ARG A CA 1
ATOM 1288 C C . ARG A 1 160 ? 6.841 -11.368 6.740 1.00 94.50 160 ARG A C 1
ATOM 1290 O O . ARG A 1 160 ? 6.395 -12.017 7.671 1.00 94.50 160 ARG A O 1
ATOM 1297 N N . SER A 1 161 ? 6.074 -10.571 5.987 1.00 91.44 161 SER A N 1
ATOM 1298 C CA . SER A 1 161 ? 4.617 -10.474 6.150 1.00 91.44 161 SER A CA 1
ATOM 1299 C C . SER A 1 161 ? 3.899 -11.800 5.880 1.00 91.44 161 SER A C 1
ATOM 1301 O O . SER A 1 161 ? 2.846 -12.026 6.452 1.00 91.44 161 SER A O 1
ATOM 1303 N N . HIS A 1 162 ? 4.488 -12.699 5.086 1.00 91.00 162 HIS A N 1
ATOM 1304 C CA . HIS A 1 162 ? 3.960 -14.045 4.845 1.00 91.00 162 HIS A CA 1
ATOM 1305 C C . HIS A 1 162 ? 4.234 -15.031 5.989 1.00 91.00 162 HIS A C 1
ATOM 1307 O O . HIS A 1 162 ? 3.683 -16.124 5.987 1.00 91.00 162 HIS A O 1
ATOM 1313 N N . LEU A 1 163 ? 5.113 -14.672 6.931 1.00 92.12 163 LEU A N 1
ATOM 1314 C CA . LEU A 1 163 ? 5.409 -15.479 8.119 1.00 92.12 163 LEU A CA 1
ATOM 1315 C C . LEU A 1 163 ? 4.495 -15.118 9.297 1.00 92.12 163 LEU A C 1
ATOM 1317 O O . LEU A 1 163 ? 4.565 -15.757 10.341 1.00 92.12 163 LEU A O 1
ATOM 1321 N N . LEU A 1 164 ? 3.702 -14.054 9.155 1.00 88.94 164 LEU A N 1
ATOM 1322 C CA . LEU A 1 164 ? 2.738 -13.620 10.152 1.00 88.94 164 LEU A CA 1
ATOM 1323 C C . LEU A 1 164 ? 1.384 -14.233 9.811 1.00 88.94 164 LEU A C 1
ATOM 1325 O O . LEU A 1 164 ? 0.968 -14.211 8.654 1.00 88.94 164 LEU A O 1
ATOM 1329 N N . ASP A 1 165 ? 0.693 -14.748 10.822 1.00 86.88 165 ASP A N 1
ATOM 1330 C CA . ASP A 1 165 ? -0.666 -15.254 10.650 1.00 86.88 165 ASP A CA 1
ATOM 1331 C C . ASP A 1 165 ? -1.626 -14.125 10.269 1.00 86.88 165 ASP A C 1
ATOM 1333 O O . ASP A 1 165 ? -1.439 -12.988 10.695 1.00 86.88 165 ASP A O 1
ATOM 1337 N N . GLY A 1 166 ? -2.708 -14.450 9.563 1.00 87.81 166 GLY A N 1
ATOM 1338 C CA . GLY A 1 166 ? -3.752 -13.492 9.191 1.00 87.81 166 GLY A CA 1
ATOM 1339 C C . GLY A 1 166 ? -3.505 -12.778 7.859 1.00 87.81 166 GLY A C 1
ATOM 1340 O O . GLY A 1 166 ? -2.602 -13.114 7.095 1.00 87.81 166 GLY A O 1
ATOM 1341 N N . ASP A 1 167 ? -4.364 -11.806 7.556 1.00 92.19 167 ASP A N 1
ATOM 1342 C CA . ASP A 1 167 ? -4.275 -11.007 6.334 1.00 92.19 167 ASP A CA 1
ATOM 1343 C C . ASP A 1 167 ? -3.636 -9.644 6.634 1.00 92.19 167 ASP A C 1
ATOM 1345 O O . ASP A 1 167 ? -4.254 -8.775 7.252 1.00 92.19 167 ASP A O 1
ATOM 1349 N N . VAL A 1 168 ? -2.417 -9.438 6.128 1.00 93.69 168 VAL A N 1
ATOM 1350 C CA . VAL A 1 168 ? -1.654 -8.182 6.252 1.00 93.69 168 VAL A CA 1
ATOM 1351 C C . VAL A 1 168 ? -2.396 -6.955 5.710 1.00 93.69 168 VAL A C 1
ATOM 1353 O O . VAL A 1 168 ? -2.162 -5.832 6.164 1.00 93.69 168 VAL A O 1
ATOM 1356 N N . LEU A 1 169 ? -3.289 -7.126 4.728 1.00 94.75 169 LEU A N 1
ATOM 1357 C CA . LEU A 1 169 ? -4.097 -6.025 4.207 1.00 94.75 169 LEU A CA 1
ATOM 1358 C C . LEU A 1 169 ? -5.202 -5.627 5.194 1.00 94.75 169 LEU A C 1
ATOM 1360 O O . LEU A 1 169 ? -5.615 -4.465 5.177 1.00 94.75 169 LEU A O 1
ATOM 1364 N N . TRP A 1 170 ? -5.623 -6.541 6.072 1.00 95.25 170 TRP A N 1
ATOM 1365 C CA . TRP A 1 170 ? -6.649 -6.343 7.094 1.00 95.25 170 TRP A CA 1
ATOM 1366 C C . TRP A 1 170 ? -6.086 -5.893 8.445 1.00 95.25 170 TRP A C 1
ATOM 1368 O O . TRP A 1 170 ? -6.554 -4.895 8.994 1.00 95.25 170 TRP A O 1
ATOM 1378 N N . ASP A 1 171 ? -5.081 -6.585 8.974 1.00 92.12 171 ASP A N 1
ATOM 1379 C CA . ASP A 1 171 ? -4.563 -6.343 10.327 1.00 92.12 171 ASP A CA 1
ATOM 1380 C C . ASP A 1 171 ? -3.367 -5.376 10.383 1.00 92.12 171 ASP A C 1
ATOM 1382 O O . ASP A 1 171 ? -2.960 -4.958 11.467 1.00 92.12 171 ASP A O 1
ATOM 1386 N N . ASP A 1 172 ? -2.827 -4.994 9.221 1.00 91.69 172 ASP A N 1
ATOM 1387 C CA . ASP A 1 172 ? -1.649 -4.138 9.032 1.00 91.69 172 ASP A CA 1
ATOM 1388 C C . ASP A 1 172 ? -0.323 -4.718 9.579 1.00 91.69 172 ASP A C 1
ATOM 1390 O O . ASP A 1 172 ? 0.737 -4.087 9.438 1.00 91.69 172 ASP A O 1
ATOM 1394 N N . ARG A 1 173 ? -0.319 -5.935 10.138 1.00 89.56 173 ARG A N 1
ATOM 1395 C CA . ARG A 1 173 ? 0.875 -6.549 10.726 1.00 89.56 173 ARG A CA 1
ATOM 1396 C C . ARG A 1 173 ? 1.852 -6.944 9.631 1.00 89.56 173 ARG A C 1
ATOM 1398 O O . ARG A 1 173 ? 1.583 -7.749 8.749 1.00 89.56 173 ARG A O 1
ATOM 1405 N N . GLY A 1 174 ? 3.033 -6.340 9.675 1.00 90.25 174 GLY A N 1
ATOM 1406 C CA . GLY A 1 174 ? 4.050 -6.543 8.648 1.00 90.25 174 GLY A CA 1
ATOM 1407 C C . GLY A 1 174 ? 3.853 -5.701 7.383 1.00 90.25 174 GLY A C 1
ATOM 1408 O O . GLY A 1 174 ? 4.709 -5.772 6.503 1.00 90.25 174 GLY A O 1
ATOM 1409 N N . MET A 1 175 ? 2.820 -4.852 7.296 1.00 91.69 175 MET A N 1
ATOM 1410 C CA . MET A 1 175 ? 2.549 -4.021 6.110 1.00 91.69 175 MET A CA 1
ATOM 1411 C C . MET A 1 175 ? 3.681 -3.022 5.812 1.00 91.69 175 MET A C 1
ATOM 1413 O O . MET A 1 175 ? 4.081 -2.828 4.661 1.00 91.69 175 MET A O 1
ATOM 1417 N N . ARG A 1 176 ? 4.257 -2.400 6.850 1.00 91.06 176 ARG A N 1
ATOM 1418 C CA . ARG A 1 176 ? 5.409 -1.492 6.694 1.00 91.06 176 ARG A CA 1
ATOM 1419 C C . ARG A 1 176 ? 6.583 -2.251 6.080 1.00 91.06 176 ARG A C 1
ATOM 1421 O O . ARG A 1 176 ? 6.868 -3.357 6.512 1.00 91.06 176 ARG A O 1
ATOM 1428 N N . PHE A 1 177 ? 7.279 -1.674 5.104 1.00 90.06 177 PHE A N 1
ATOM 1429 C CA . PHE A 1 177 ? 8.397 -2.325 4.398 1.00 90.06 177 PHE A CA 1
ATOM 1430 C C . PHE A 1 177 ? 8.050 -3.626 3.643 1.00 90.06 177 PHE A C 1
ATOM 1432 O O . PHE A 1 177 ? 8.967 -4.307 3.200 1.00 90.06 177 PHE A O 1
ATOM 1439 N N . ALA A 1 178 ? 6.769 -3.972 3.452 1.00 92.50 178 ALA A N 1
ATOM 1440 C CA . ALA A 1 178 ? 6.367 -5.115 2.619 1.00 92.50 178 ALA A CA 1
ATOM 1441 C C . ALA A 1 178 ? 6.290 -4.794 1.116 1.00 92.50 178 ALA A C 1
ATOM 1443 O O . ALA A 1 178 ? 6.006 -5.683 0.323 1.00 92.50 178 ALA A O 1
ATOM 1444 N N . TRP A 1 179 ? 6.482 -3.526 0.723 1.00 91.00 179 TRP A N 1
ATOM 1445 C CA . TRP A 1 179 ? 6.339 -3.038 -0.662 1.00 91.00 179 TRP A CA 1
ATOM 1446 C C . TRP A 1 179 ? 4.994 -3.381 -1.334 1.00 91.00 179 TRP A C 1
ATOM 1448 O O . TRP A 1 179 ? 4.869 -3.335 -2.556 1.00 91.00 179 TRP A O 1
ATOM 1458 N N . LYS A 1 180 ? 3.956 -3.654 -0.535 1.00 91.69 180 LYS A N 1
ATOM 1459 C CA . LYS A 1 180 ? 2.570 -3.843 -0.981 1.00 91.69 180 LYS A CA 1
ATOM 1460 C C . LYS A 1 180 ? 1.936 -2.488 -1.298 1.00 91.69 180 LYS A C 1
ATOM 1462 O O . LYS A 1 180 ? 1.177 -1.933 -0.507 1.00 91.69 180 LYS A O 1
ATOM 1467 N N . VAL A 1 181 ? 2.313 -1.914 -2.436 1.00 86.19 181 VAL A N 1
ATOM 1468 C CA . VAL A 1 181 ? 1.842 -0.595 -2.877 1.00 86.19 181 VAL A CA 1
ATOM 1469 C C . VAL A 1 181 ? 0.566 -0.745 -3.695 1.00 86.19 181 VAL A C 1
ATOM 1471 O O . VAL A 1 181 ? 0.544 -1.497 -4.668 1.00 86.19 181 VAL A O 1
ATOM 1474 N N . MET A 1 182 ? -0.465 0.024 -3.328 1.00 91.06 182 MET A N 1
ATOM 1475 C CA . MET A 1 182 ? -1.717 0.141 -4.082 1.00 91.06 182 MET A CA 1
ATOM 1476 C C . MET A 1 182 ? -2.425 -1.201 -4.314 1.00 91.06 182 MET A C 1
ATOM 1478 O O . MET A 1 182 ? -2.825 -1.492 -5.428 1.00 91.06 182 MET A O 1
ATOM 1482 N N . VAL A 1 183 ? -2.590 -2.015 -3.269 1.00 94.38 183 VAL A N 1
ATOM 1483 C CA . VAL A 1 183 ? -3.311 -3.309 -3.341 1.00 94.38 183 VAL A CA 1
ATOM 1484 C C . VAL A 1 183 ? -4.499 -3.399 -2.380 1.00 94.38 183 VAL A C 1
ATOM 1486 O O . VAL A 1 183 ? -5.131 -4.448 -2.265 1.00 94.38 183 VAL A O 1
ATOM 1489 N N . ARG A 1 184 ? -4.799 -2.306 -1.667 1.00 93.69 184 ARG A N 1
ATOM 1490 C CA . ARG A 1 184 ? -5.916 -2.251 -0.725 1.00 93.69 184 ARG A CA 1
ATOM 1491 C C . ARG A 1 184 ? -6.611 -0.899 -0.703 1.00 93.69 184 ARG A C 1
ATOM 1493 O O . ARG A 1 184 ? -5.946 0.132 -0.757 1.00 93.69 184 ARG A O 1
ATOM 1500 N N . GLU A 1 185 ? -7.919 -0.947 -0.520 1.00 94.25 185 GLU A N 1
ATOM 1501 C CA . GLU A 1 185 ? -8.791 0.152 -0.122 1.00 94.25 185 GLU A CA 1
ATOM 1502 C C . GLU A 1 185 ? -9.485 -0.268 1.176 1.00 94.25 185 GLU A C 1
ATOM 1504 O O . GLU A 1 185 ? -10.085 -1.345 1.232 1.00 94.25 185 GLU A O 1
ATOM 1509 N N . LYS A 1 186 ? -9.377 0.550 2.227 1.00 95.00 186 LYS A N 1
ATOM 1510 C CA . LYS A 1 186 ? -10.025 0.291 3.516 1.00 95.00 186 LYS A CA 1
ATOM 1511 C C . LYS A 1 186 ? -10.835 1.503 3.928 1.00 95.00 186 LYS A C 1
ATOM 1513 O O . LYS A 1 186 ? -10.278 2.582 4.103 1.00 95.00 186 LYS A O 1
ATOM 1518 N N . GLN A 1 187 ? -12.117 1.289 4.182 1.00 94.25 187 GLN A N 1
ATOM 1519 C CA . GLN A 1 187 ? -13.006 2.318 4.713 1.00 94.25 187 GLN A CA 1
ATOM 1520 C C . GLN A 1 187 ? -13.509 1.879 6.077 1.00 94.25 187 GLN A C 1
ATOM 1522 O O . GLN A 1 187 ? -14.025 0.770 6.218 1.00 94.25 187 GLN A O 1
ATOM 1527 N N . GLY A 1 188 ? -13.314 2.734 7.079 1.00 95.62 188 GLY A N 1
ATOM 1528 C CA . GLY A 1 188 ? -13.594 2.412 8.470 1.00 95.62 188 GLY A CA 1
ATOM 1529 C C . GLY A 1 188 ? -14.544 3.394 9.141 1.00 95.62 188 GLY A C 1
ATOM 1530 O O . GLY A 1 188 ? -14.544 4.584 8.836 1.00 95.62 188 GLY A O 1
ATOM 1531 N N . SER A 1 189 ? -15.313 2.885 10.097 1.00 96.69 189 SER A N 1
ATOM 1532 C CA . SER A 1 189 ? -16.121 3.657 11.036 1.00 96.69 189 SER A CA 1
ATOM 1533 C C . SER A 1 189 ? -15.772 3.219 12.451 1.00 96.69 189 SER A C 1
ATOM 1535 O O . SER A 1 189 ? -15.849 2.032 12.772 1.00 96.69 189 SER A O 1
ATOM 1537 N N . VAL A 1 190 ? -15.373 4.176 13.291 1.00 98.06 190 VAL A N 1
ATOM 1538 C CA . VAL A 1 190 ? -14.902 3.910 14.652 1.00 98.06 190 VAL A CA 1
ATOM 1539 C C . VAL A 1 190 ? -15.620 4.813 15.642 1.00 98.06 190 VAL A C 1
ATOM 1541 O O . VAL A 1 190 ? -15.703 6.026 15.454 1.00 98.06 190 VAL A O 1
ATOM 1544 N N . SER A 1 191 ? -16.092 4.226 16.737 1.00 97.38 191 SER A N 1
ATOM 1545 C CA . SER A 1 191 ? -16.555 4.963 17.913 1.00 97.38 191 SER A CA 1
ATOM 1546 C C . SER A 1 191 ? -15.943 4.380 19.181 1.00 97.38 191 SER A C 1
ATOM 1548 O O . SER A 1 191 ? -15.717 3.172 19.270 1.00 97.38 191 SER A O 1
ATOM 1550 N N . TYR A 1 192 ? -15.658 5.232 20.166 1.00 98.44 192 TYR A N 1
ATOM 1551 C CA . TYR A 1 192 ? -15.118 4.790 21.447 1.00 98.44 192 TYR A CA 1
ATOM 1552 C C . TYR A 1 192 ? -16.191 4.781 22.521 1.00 98.44 192 TYR A C 1
ATOM 1554 O O . TYR A 1 192 ? -16.966 5.728 22.655 1.00 98.44 192 TYR A O 1
ATOM 1562 N N . ARG A 1 193 ? -16.172 3.733 23.341 1.00 98.00 193 ARG A N 1
ATOM 1563 C CA . ARG A 1 193 ? -16.953 3.624 24.568 1.00 98.00 193 ARG A CA 1
ATOM 1564 C C . ARG A 1 193 ? -15.995 3.640 25.752 1.00 98.00 193 ARG A C 1
ATOM 1566 O O . ARG A 1 193 ? -15.218 2.704 25.928 1.00 98.00 193 ARG A O 1
ATOM 1573 N N . VAL A 1 194 ? -16.050 4.695 26.559 1.00 97.88 194 VAL A N 1
ATOM 1574 C CA . VAL A 1 194 ? -15.130 4.908 27.684 1.00 97.88 194 VAL A CA 1
ATOM 1575 C C . VAL A 1 194 ? -15.853 4.726 29.010 1.00 97.88 194 VAL A C 1
ATOM 1577 O O . VAL A 1 194 ? -16.808 5.443 29.306 1.00 97.88 194 VAL A O 1
ATOM 1580 N N . GLN A 1 195 ? -15.387 3.774 29.813 1.00 97.81 195 GLN A N 1
ATOM 1581 C CA . GLN A 1 195 ? -15.843 3.568 31.182 1.00 97.81 195 GLN A CA 1
ATOM 1582 C C . GLN A 1 195 ? -14.963 4.379 32.133 1.00 97.81 195 GLN A C 1
ATOM 1584 O O . GLN A 1 195 ? -13.741 4.233 32.105 1.00 97.81 195 GLN A O 1
ATOM 1589 N N . VAL A 1 196 ? -15.577 5.203 32.983 1.00 97.12 196 VAL A N 1
ATOM 1590 C CA . VAL A 1 196 ? -14.880 5.989 34.014 1.00 97.12 196 VAL A CA 1
ATOM 1591 C C . VAL A 1 196 ? -15.366 5.591 35.410 1.00 97.12 196 VAL A C 1
ATOM 1593 O O . VAL A 1 196 ? -16.445 5.008 35.535 1.00 97.12 196 VAL A O 1
ATOM 1596 N N . ALA A 1 197 ? -14.591 5.895 36.450 1.00 95.88 197 ALA A N 1
ATOM 1597 C CA . ALA A 1 197 ? -14.951 5.568 37.832 1.00 95.88 197 ALA A CA 1
ATOM 1598 C C . ALA A 1 197 ? -16.154 6.382 38.340 1.00 95.88 197 ALA A C 1
ATOM 1600 O O . ALA A 1 197 ? -16.968 5.893 39.115 1.00 95.88 197 ALA A O 1
ATOM 1601 N N . GLU A 1 198 ? -16.289 7.617 37.863 1.00 94.88 198 GLU A N 1
ATOM 1602 C CA . GLU A 1 198 ? -17.255 8.600 38.355 1.00 94.88 198 GLU A CA 1
ATOM 1603 C C . GLU A 1 198 ? -18.686 8.349 37.846 1.00 94.88 198 GLU A C 1
ATOM 1605 O O . GLU A 1 198 ? -19.630 9.008 38.281 1.00 94.88 198 GLU A O 1
ATOM 1610 N N . ARG A 1 199 ? -18.876 7.430 36.887 1.00 91.12 199 ARG A N 1
ATOM 1611 C CA . ARG A 1 199 ? -20.160 7.242 36.202 1.00 91.12 199 ARG A CA 1
ATOM 1612 C C . ARG A 1 199 ? -20.400 5.789 35.802 1.00 91.12 199 ARG A C 1
ATOM 1614 O O . ARG A 1 199 ? -19.601 5.194 35.092 1.00 91.12 199 ARG A O 1
ATOM 1621 N N . ALA A 1 200 ? -21.584 5.264 36.124 1.00 90.25 200 ALA A N 1
ATOM 1622 C CA . ALA A 1 200 ? -21.984 3.909 35.729 1.00 90.25 200 ALA A CA 1
ATOM 1623 C C . ALA A 1 200 ? -22.193 3.740 34.209 1.00 90.25 200 ALA A C 1
ATOM 1625 O O . ALA A 1 200 ? -21.856 2.704 33.647 1.00 90.25 200 ALA A O 1
ATOM 1626 N N . ARG A 1 201 ? -22.752 4.749 33.524 1.00 94.25 201 ARG A N 1
ATOM 1627 C CA . ARG A 1 201 ? -22.921 4.719 32.060 1.00 94.25 201 ARG A CA 1
ATOM 1628 C C . ARG A 1 201 ? -21.638 5.177 31.353 1.00 94.25 201 ARG A C 1
ATOM 1630 O O . ARG A 1 201 ? -21.123 6.235 31.713 1.00 94.25 201 ARG A O 1
ATOM 1637 N N . PRO A 1 202 ? -21.174 4.468 30.313 1.00 94.75 202 PRO A N 1
ATOM 1638 C CA . PRO A 1 202 ? -19.972 4.858 29.592 1.00 94.75 202 PRO A CA 1
ATOM 1639 C C . PRO A 1 202 ? -20.200 6.104 28.725 1.00 94.75 202 PRO A C 1
ATOM 1641 O O . PRO A 1 202 ? -21.312 6.370 28.262 1.00 94.75 202 PRO A O 1
ATOM 1644 N N . TYR A 1 203 ? -19.127 6.848 28.467 1.00 94.75 203 TYR A N 1
ATOM 1645 C CA . TYR A 1 203 ? -19.110 7.927 27.483 1.00 94.75 203 TYR A CA 1
ATOM 1646 C C . TYR A 1 203 ? -18.966 7.357 26.075 1.00 94.75 203 TYR A C 1
ATOM 1648 O O . TYR A 1 203 ? -18.140 6.475 25.849 1.00 94.75 203 TYR A O 1
ATOM 1656 N N . LEU A 1 204 ? -19.730 7.898 25.126 1.00 96.62 204 LEU A N 1
ATOM 1657 C CA . LEU A 1 204 ? -19.508 7.674 23.702 1.00 96.62 204 LEU A CA 1
ATOM 1658 C C . LEU A 1 204 ? -18.682 8.832 23.154 1.00 96.62 204 LEU A C 1
ATOM 1660 O O . LEU A 1 204 ? -19.068 9.994 23.286 1.00 96.62 204 LEU A O 1
ATOM 1664 N N . VAL A 1 205 ? -17.532 8.515 22.571 1.00 96.88 205 VAL A N 1
ATOM 1665 C CA . VAL A 1 205 ? -16.569 9.501 22.086 1.00 96.88 205 VAL A CA 1
ATOM 1666 C C . VAL A 1 205 ? -16.323 9.270 20.601 1.00 96.88 205 VAL A C 1
ATOM 1668 O O . VAL A 1 205 ? -15.920 8.185 20.179 1.00 96.88 205 VAL A O 1
ATOM 1671 N N . SER A 1 206 ? -16.570 10.311 19.805 1.00 96.25 206 SER A N 1
ATOM 1672 C CA . SER A 1 206 ? -16.283 10.311 18.371 1.00 96.25 206 SER A CA 1
ATOM 1673 C C . SER A 1 206 ? -14.816 10.683 18.114 1.00 96.25 206 SER A C 1
ATOM 1675 O O . SER A 1 206 ? -14.353 11.695 18.655 1.00 96.25 206 SER A O 1
ATOM 1677 N N . PRO A 1 207 ? -14.092 9.946 17.248 1.00 96.94 207 PRO A N 1
ATOM 1678 C CA . PRO A 1 207 ? -12.739 10.311 16.827 1.00 96.94 207 PRO A CA 1
ATOM 1679 C C . PRO A 1 207 ? -12.633 11.707 16.204 1.00 96.94 207 PRO A C 1
ATOM 1681 O O . PRO A 1 207 ? -11.612 12.376 16.360 1.00 96.94 207 PRO A O 1
ATOM 1684 N N . ALA A 1 208 ? -13.697 12.176 15.541 1.00 94.81 208 ALA A N 1
ATOM 1685 C CA . ALA A 1 208 ? -13.740 13.479 14.874 1.00 94.81 208 ALA A CA 1
ATOM 1686 C C . ALA A 1 208 ? -13.574 14.669 15.839 1.00 94.81 208 ALA A C 1
ATOM 1688 O O . ALA A 1 208 ? -13.321 15.786 15.402 1.00 94.81 208 ALA A O 1
ATOM 1689 N N . ARG A 1 209 ? -13.684 14.438 17.155 1.00 96.00 209 ARG A N 1
ATOM 1690 C CA . ARG A 1 209 ? -13.374 15.440 18.181 1.00 96.00 209 ARG A CA 1
ATOM 1691 C C . ARG A 1 209 ? -11.874 15.744 18.289 1.00 96.00 209 ARG A C 1
ATOM 1693 O O . ARG A 1 209 ? -11.517 16.835 18.718 1.00 96.00 209 ARG A O 1
ATOM 1700 N N . TYR A 1 210 ? -11.020 14.783 17.937 1.00 97.06 210 TYR A N 1
ATOM 1701 C CA . TYR A 1 210 ? -9.564 14.865 18.109 1.00 97.06 210 TYR A CA 1
ATOM 1702 C C . TYR A 1 210 ? -8.817 14.978 16.783 1.00 97.06 210 TYR A C 1
ATOM 1704 O O . TYR A 1 210 ? -7.689 15.463 16.750 1.00 97.06 210 TYR A O 1
ATOM 1712 N N . LEU A 1 211 ? -9.418 14.493 15.697 1.00 97.69 211 LEU A N 1
ATOM 1713 C CA . LEU A 1 211 ? -8.738 14.299 14.426 1.00 97.69 211 LEU A CA 1
ATOM 1714 C C . LEU A 1 211 ? -9.351 15.152 13.320 1.00 97.69 211 LEU A C 1
ATOM 1716 O O . LEU A 1 211 ? -10.570 15.257 13.190 1.00 97.69 211 LEU A O 1
ATOM 1720 N N . THR A 1 212 ? -8.490 15.677 12.449 1.00 97.25 212 THR A N 1
ATOM 1721 C CA . THR A 1 212 ? -8.920 16.190 11.141 1.00 97.25 212 THR A CA 1
ATOM 1722 C C . THR A 1 212 ? -9.527 15.065 10.298 1.00 97.25 212 THR A C 1
ATOM 1724 O O . THR A 1 212 ? -9.237 13.889 10.519 1.00 97.25 212 THR A O 1
ATOM 1727 N N . TRP A 1 213 ? -10.316 15.405 9.274 1.00 94.25 213 TRP A N 1
ATOM 1728 C CA . TRP A 1 213 ? -10.933 14.405 8.390 1.00 94.25 213 TRP A CA 1
ATOM 1729 C C . TRP A 1 213 ? -9.912 13.420 7.786 1.00 94.25 213 TRP A C 1
ATOM 1731 O O . TRP A 1 213 ? -10.146 12.213 7.804 1.00 94.25 213 TRP A O 1
ATOM 1741 N N . ARG A 1 214 ? -8.738 13.907 7.345 1.00 92.69 214 ARG A N 1
ATOM 1742 C CA . ARG A 1 214 ? -7.671 13.046 6.798 1.00 92.69 214 ARG A CA 1
ATOM 1743 C C . ARG A 1 214 ? -7.129 12.078 7.849 1.00 92.69 214 ARG A C 1
ATOM 1745 O O . ARG A 1 214 ? -7.033 10.884 7.593 1.00 92.69 214 ARG A O 1
ATOM 1752 N N . GLN A 1 215 ? -6.809 12.576 9.044 1.00 96.44 215 GLN A N 1
ATOM 1753 C CA . GLN A 1 215 ? -6.325 11.732 10.141 1.00 96.44 215 GLN A CA 1
ATOM 1754 C C . GLN A 1 215 ? -7.383 10.720 10.587 1.00 96.44 215 GLN A C 1
ATOM 1756 O O . GLN A 1 215 ? -7.035 9.586 10.898 1.00 96.44 215 GLN A O 1
ATOM 1761 N N . HIS A 1 216 ? -8.660 11.111 10.608 1.00 96.56 216 HIS A N 1
ATOM 1762 C CA . HIS A 1 216 ? -9.765 10.222 10.946 1.00 96.56 216 HIS A CA 1
ATOM 1763 C C . HIS A 1 216 ? -9.887 9.083 9.929 1.00 96.56 216 HIS A C 1
ATOM 1765 O O . HIS A 1 216 ? -9.918 7.929 10.345 1.00 96.56 216 HIS A O 1
ATOM 1771 N N . SER A 1 217 ? -9.874 9.384 8.627 1.00 92.88 217 SER A N 1
ATOM 1772 C CA . SER A 1 217 ? -9.919 8.370 7.563 1.00 92.88 217 SER A CA 1
ATOM 1773 C C . SER A 1 217 ? -8.759 7.372 7.675 1.00 92.88 217 SER A C 1
ATOM 1775 O O . SER A 1 217 ? -8.957 6.158 7.632 1.00 92.88 217 SER A O 1
ATOM 1777 N N . GLU A 1 218 ? -7.543 7.876 7.894 1.00 93.19 218 GLU A N 1
ATOM 1778 C CA . GLU A 1 218 ? -6.352 7.040 8.072 1.00 93.19 218 GLU A CA 1
ATOM 1779 C C . GLU A 1 218 ? -6.420 6.185 9.344 1.00 93.19 218 GLU A C 1
ATOM 1781 O O . GLU A 1 218 ? -6.092 5.000 9.315 1.00 93.19 218 GLU A O 1
ATOM 1786 N N . MET A 1 219 ? -6.861 6.766 10.462 1.00 97.00 219 MET A N 1
ATOM 1787 C CA . MET A 1 219 ? -6.972 6.079 11.749 1.00 97.00 219 MET A CA 1
ATOM 1788 C C . MET A 1 219 ? -8.050 4.998 11.716 1.00 97.00 219 MET A C 1
ATOM 1790 O O . MET A 1 219 ? -7.794 3.876 12.139 1.00 97.00 219 MET A O 1
ATOM 1794 N N . ALA A 1 220 ? -9.228 5.304 11.165 1.00 97.06 220 ALA A N 1
ATOM 1795 C CA . ALA A 1 220 ? -10.391 4.421 11.198 1.00 97.06 220 ALA A CA 1
ATOM 1796 C C . ALA A 1 220 ? -10.167 3.085 10.472 1.00 97.06 220 ALA A C 1
ATOM 1798 O O . ALA A 1 220 ? -10.879 2.116 10.725 1.00 97.06 220 ALA A O 1
ATOM 1799 N N . SER A 1 221 ? -9.166 3.018 9.592 1.00 94.94 221 SER A N 1
ATOM 1800 C CA . SER A 1 221 ? -8.788 1.804 8.872 1.00 94.94 221 SER A CA 1
ATOM 1801 C C . SER A 1 221 ? -7.637 1.019 9.515 1.00 94.94 221 SER A C 1
ATOM 1803 O O . SER A 1 221 ? -7.330 -0.075 9.038 1.00 94.94 221 SER A O 1
ATOM 1805 N N . ARG A 1 222 ? -6.977 1.525 10.569 1.00 95.31 222 ARG A N 1
ATOM 1806 C CA . ARG A 1 222 ? -5.729 0.949 11.105 1.00 95.31 222 ARG A CA 1
ATOM 1807 C C . ARG A 1 222 ? -5.838 0.574 12.586 1.00 95.31 222 ARG A C 1
ATOM 1809 O O . ARG A 1 222 ? -5.940 1.477 13.417 1.00 95.31 222 ARG A O 1
ATOM 1816 N N . PRO A 1 223 ? -5.696 -0.719 12.947 1.00 94.88 223 PRO A N 1
ATOM 1817 C CA . PRO A 1 223 ? -5.792 -1.179 14.335 1.00 94.88 223 PRO A CA 1
ATOM 1818 C C . PRO A 1 223 ? -4.914 -0.391 15.313 1.00 94.88 223 PRO A C 1
ATOM 1820 O O . PRO A 1 223 ? -5.399 0.104 16.329 1.00 94.88 223 PRO A O 1
ATOM 1823 N N . GLU A 1 224 ? -3.627 -0.223 14.990 1.00 93.12 224 GLU A N 1
ATOM 1824 C CA . GLU A 1 224 ? -2.671 0.462 15.871 1.00 93.12 224 GLU A CA 1
ATOM 1825 C C . GLU A 1 224 ? -3.051 1.923 16.124 1.00 93.12 224 GLU A C 1
ATOM 1827 O O . GLU A 1 224 ? -2.931 2.404 17.247 1.00 93.12 224 GLU A O 1
ATOM 1832 N N . MET A 1 225 ? -3.534 2.639 15.104 1.00 96.00 225 MET A N 1
ATOM 1833 C CA . MET A 1 225 ? -3.930 4.039 15.266 1.00 96.00 225 MET A CA 1
ATOM 1834 C C . MET A 1 225 ? -5.217 4.162 16.090 1.00 96.00 225 MET A C 1
ATOM 1836 O O . MET A 1 225 ? -5.338 5.096 16.883 1.00 96.00 225 MET A O 1
ATOM 1840 N N . ILE A 1 226 ? -6.146 3.206 15.961 1.00 97.31 226 ILE A N 1
ATOM 1841 C CA . ILE A 1 226 ? -7.344 3.127 16.809 1.00 97.31 226 ILE A CA 1
ATOM 1842 C C . ILE A 1 226 ? -6.940 2.929 18.275 1.00 97.31 226 ILE A C 1
ATOM 1844 O O . ILE A 1 226 ? -7.466 3.613 19.157 1.00 97.31 226 ILE A O 1
ATOM 1848 N N . ALA A 1 227 ? -5.983 2.039 18.548 1.00 95.69 227 ALA A N 1
ATOM 1849 C CA . ALA A 1 227 ? -5.459 1.829 19.896 1.00 95.69 227 ALA A CA 1
ATOM 1850 C C . ALA A 1 227 ? -4.727 3.074 20.432 1.00 95.69 227 ALA A C 1
ATOM 1852 O O . ALA A 1 227 ? -4.978 3.507 21.554 1.00 95.69 227 ALA A O 1
ATOM 1853 N N . GLN A 1 228 ? -3.881 3.715 19.621 1.00 96.19 228 GLN A N 1
ATOM 1854 C CA . GLN A 1 228 ? -3.179 4.947 20.008 1.00 96.19 228 GLN A CA 1
ATOM 1855 C C . GLN A 1 228 ? -4.150 6.078 20.365 1.00 96.19 228 GLN A C 1
ATOM 1857 O O . GLN A 1 228 ? -3.978 6.745 21.388 1.00 96.19 228 GLN A O 1
ATOM 1862 N N . LEU A 1 229 ? -5.201 6.277 19.565 1.00 98.00 229 LEU A N 1
ATOM 1863 C CA . LEU A 1 229 ? -6.213 7.284 19.869 1.00 98.00 229 LEU A CA 1
ATOM 1864 C C . LEU A 1 229 ? -7.013 6.921 21.132 1.00 98.00 229 LEU A C 1
ATOM 1866 O O . LEU A 1 229 ? -7.342 7.824 21.894 1.00 98.00 229 LEU A O 1
ATOM 1870 N N . ALA A 1 230 ? -7.250 5.638 21.430 1.00 97.81 230 ALA A N 1
ATOM 1871 C CA . ALA A 1 230 ? -7.880 5.223 22.690 1.00 97.81 230 ALA A CA 1
ATOM 1872 C C . ALA A 1 230 ? -7.101 5.719 23.923 1.00 97.81 230 ALA A C 1
ATOM 1874 O O . ALA A 1 230 ? -7.698 6.249 24.864 1.00 97.81 230 ALA A O 1
ATOM 1875 N N . HIS A 1 231 ? -5.767 5.613 23.896 1.00 97.50 231 HIS A N 1
ATOM 1876 C CA . HIS A 1 231 ? -4.904 6.159 24.948 1.00 97.50 231 HIS A CA 1
ATOM 1877 C C . HIS A 1 231 ? -4.961 7.689 25.012 1.00 97.50 231 HIS A C 1
ATOM 1879 O O . HIS A 1 231 ? -5.001 8.255 26.103 1.00 97.50 231 HIS A O 1
ATOM 1885 N N . HIS A 1 232 ? -5.013 8.367 23.862 1.00 97.69 232 HIS A N 1
ATOM 1886 C CA . HIS A 1 232 ? -5.154 9.822 23.823 1.00 97.69 232 HIS A CA 1
ATOM 1887 C C . HIS A 1 232 ? -6.498 10.294 24.405 1.00 97.69 232 HIS A C 1
ATOM 1889 O O . HIS A 1 232 ? -6.520 11.243 25.185 1.00 97.69 232 HIS A O 1
ATOM 1895 N N . VAL A 1 233 ? -7.603 9.600 24.103 1.00 98.00 233 VAL A N 1
ATOM 1896 C CA . VAL A 1 233 ? -8.921 9.873 24.703 1.00 98.00 233 VAL A CA 1
ATOM 1897 C C . VAL A 1 233 ? -8.878 9.686 26.218 1.00 98.00 233 VAL A C 1
ATOM 1899 O O . VAL A 1 233 ? -9.384 10.534 26.949 1.00 98.00 233 VAL A O 1
ATOM 1902 N N . ALA A 1 234 ? -8.259 8.607 26.708 1.00 97.62 234 ALA A N 1
ATOM 1903 C CA . ALA A 1 234 ? -8.099 8.405 28.145 1.00 97.62 234 ALA A CA 1
ATOM 1904 C C . ALA A 1 234 ? -7.302 9.552 28.785 1.00 97.62 234 ALA A C 1
ATOM 1906 O O . ALA A 1 234 ? -7.740 10.110 29.784 1.00 97.62 234 ALA A O 1
ATOM 1907 N N . HIS A 1 235 ? -6.190 9.966 28.174 1.00 97.69 235 HIS A N 1
ATOM 1908 C CA . HIS A 1 235 ? -5.382 11.073 28.682 1.00 97.69 235 HIS A CA 1
ATOM 1909 C C . HIS A 1 235 ? -6.148 12.410 28.719 1.00 97.69 235 HIS A C 1
ATOM 1911 O O . HIS A 1 235 ? -6.077 13.117 29.722 1.00 97.69 235 HIS A O 1
ATOM 1917 N N . ASP A 1 236 ? -6.933 12.735 27.684 1.00 97.69 236 ASP A N 1
ATOM 1918 C CA . ASP A 1 236 ? -7.794 13.931 27.660 1.00 97.69 236 ASP A CA 1
ATOM 1919 C C . ASP A 1 236 ? -8.867 13.900 28.761 1.00 97.69 236 ASP A C 1
ATOM 1921 O O . ASP A 1 236 ? -9.137 14.922 29.388 1.00 97.69 236 ASP A O 1
ATOM 1925 N N . LEU A 1 237 ? -9.466 12.740 29.041 1.00 96.19 237 LEU A N 1
ATOM 1926 C CA . LEU A 1 237 ? -10.438 12.607 30.131 1.00 96.19 237 LEU A CA 1
ATOM 1927 C C . LEU A 1 237 ? -9.774 12.716 31.510 1.00 96.19 237 LEU A C 1
ATOM 1929 O O . LEU A 1 237 ? -10.322 13.388 32.383 1.00 96.19 237 LEU A O 1
ATOM 1933 N N . THR A 1 238 ? -8.580 12.145 31.686 1.00 97.25 238 THR A N 1
ATOM 1934 C CA . THR A 1 238 ? -7.784 12.319 32.910 1.00 97.25 238 THR A CA 1
ATOM 1935 C C . THR A 1 238 ? -7.435 13.783 33.153 1.00 97.25 238 THR A C 1
ATOM 1937 O O . THR A 1 238 ? -7.608 14.282 34.263 1.00 97.25 238 THR A O 1
ATOM 1940 N N . ALA A 1 239 ? -7.035 14.516 32.111 1.00 97.25 239 ALA A N 1
ATOM 1941 C CA . ALA A 1 239 ? -6.759 15.951 32.204 1.00 97.25 239 ALA A CA 1
ATOM 1942 C C . ALA A 1 239 ? -7.998 16.787 32.587 1.00 97.25 239 ALA A C 1
ATOM 1944 O O . ALA A 1 239 ? -7.863 17.897 33.097 1.00 97.25 239 ALA A O 1
ATOM 1945 N N . ARG A 1 240 ? -9.210 16.254 32.381 1.00 95.56 240 ARG A N 1
ATOM 1946 C CA . ARG A 1 240 ? -10.487 16.861 32.799 1.00 95.56 240 ARG A CA 1
ATOM 1947 C C . ARG A 1 240 ? -10.938 16.420 34.198 1.00 95.56 240 ARG A C 1
ATOM 1949 O O . ARG A 1 240 ? -12.063 16.727 34.582 1.00 95.56 240 ARG A O 1
ATOM 1956 N N . GLY A 1 241 ? -10.098 15.698 34.941 1.00 96.38 241 GLY A N 1
ATOM 1957 C CA . GLY A 1 241 ? -10.388 15.234 36.300 1.00 96.38 241 GLY A CA 1
ATOM 1958 C C . GLY A 1 241 ? -11.258 13.977 36.380 1.00 96.38 241 GLY A C 1
ATOM 1959 O O . GLY A 1 241 ? -11.830 13.720 37.433 1.00 96.38 241 GLY A O 1
ATOM 1960 N N . LEU A 1 242 ? -11.386 13.210 35.291 1.00 96.81 242 LEU A N 1
ATOM 1961 C CA . LEU A 1 242 ? -12.060 11.905 35.294 1.00 96.81 242 LEU A CA 1
ATOM 1962 C C . LEU A 1 242 ? -11.043 10.765 35.405 1.00 96.81 242 LEU A C 1
ATOM 1964 O O . LEU A 1 242 ? -9.875 10.936 35.070 1.00 96.81 242 LEU A O 1
ATOM 1968 N N . THR A 1 243 ? -11.497 9.573 35.786 1.00 96.94 243 THR A N 1
ATOM 1969 C CA . THR A 1 243 ? -10.634 8.393 35.935 1.00 96.94 243 THR A CA 1
ATOM 1970 C C . THR A 1 243 ? -11.052 7.291 34.955 1.00 96.94 243 THR A C 1
ATOM 1972 O O . THR A 1 243 ? -11.899 6.454 35.292 1.00 96.94 243 THR A O 1
ATOM 1975 N N . PRO A 1 244 ? -10.494 7.247 33.726 1.00 97.00 244 PRO A N 1
ATOM 1976 C CA . PRO A 1 244 ? -10.786 6.190 32.759 1.00 97.00 244 PRO A CA 1
ATOM 1977 C C . PRO A 1 244 ? -10.331 4.816 33.264 1.00 97.00 244 PRO A C 1
ATOM 1979 O O . PRO A 1 244 ? -9.150 4.586 33.511 1.00 97.00 244 PRO A O 1
ATOM 1982 N N . GLN A 1 245 ? -11.269 3.878 33.375 1.00 96.69 245 GLN A N 1
ATOM 1983 C CA . GLN A 1 245 ? -11.004 2.493 33.775 1.00 96.69 245 GLN A CA 1
ATOM 1984 C C . GLN A 1 245 ? -10.796 1.582 32.560 1.00 96.69 245 GLN A C 1
ATOM 1986 O O . GLN A 1 245 ? -9.960 0.674 32.582 1.00 96.69 245 GLN A O 1
ATOM 1991 N N . ALA A 1 246 ? -11.561 1.818 31.492 1.00 97.06 246 ALA A N 1
ATOM 1992 C CA . ALA A 1 246 ? -11.470 1.051 30.259 1.00 97.06 246 ALA A CA 1
ATOM 1993 C C . ALA A 1 246 ? -11.907 1.871 29.045 1.00 97.06 246 ALA A C 1
ATOM 1995 O O . ALA A 1 246 ? -12.864 2.644 29.119 1.00 97.06 246 ALA A O 1
ATOM 1996 N N . VAL A 1 247 ? -11.238 1.649 27.915 1.00 98.00 247 VAL A N 1
ATOM 1997 C CA . VAL A 1 247 ? -11.630 2.199 26.614 1.00 98.00 247 VAL A CA 1
ATOM 1998 C C . VAL A 1 247 ? -11.839 1.043 25.652 1.00 98.00 247 VAL A C 1
ATOM 2000 O O . VAL A 1 247 ? -10.933 0.249 25.421 1.00 98.00 247 VAL A O 1
ATOM 2003 N N . TYR A 1 248 ? -13.036 0.966 25.085 1.00 97.62 248 TYR A N 1
ATOM 2004 C CA . TYR A 1 248 ? -13.405 0.000 24.057 1.00 97.62 248 TYR A CA 1
ATOM 2005 C C . TYR A 1 248 ? -13.625 0.740 22.740 1.00 97.62 248 TYR A C 1
ATOM 2007 O O . TYR A 1 248 ? -14.066 1.892 22.753 1.00 97.62 248 TYR A O 1
ATOM 2015 N N . ALA A 1 249 ? -13.370 0.082 21.612 1.00 97.88 249 ALA A N 1
ATOM 2016 C CA . ALA A 1 249 ? -13.695 0.620 20.296 1.00 97.88 249 ALA A CA 1
ATOM 2017 C C . ALA A 1 249 ? -14.700 -0.280 19.579 1.00 97.88 249 ALA A C 1
ATOM 2019 O O . ALA A 1 249 ? -14.517 -1.493 19.503 1.00 97.88 249 ALA A O 1
ATOM 2020 N N . ASP A 1 250 ? -15.739 0.330 19.018 1.00 97.25 250 ASP A N 1
ATOM 2021 C CA . ASP A 1 250 ? -16.575 -0.300 18.006 1.00 97.25 250 ASP A CA 1
ATOM 2022 C C . ASP A 1 250 ? -16.054 0.133 16.634 1.00 97.25 250 ASP A C 1
ATOM 2024 O O . ASP A 1 250 ? -16.299 1.262 16.203 1.00 97.25 250 ASP A O 1
ATOM 2028 N N . ALA A 1 251 ? -15.251 -0.734 16.013 1.00 97.62 251 ALA A N 1
ATOM 2029 C CA . ALA A 1 251 ? -14.532 -0.462 14.774 1.00 97.62 251 ALA A CA 1
ATOM 2030 C C . ALA A 1 251 ? -15.001 -1.406 13.664 1.00 97.62 251 ALA A C 1
ATOM 2032 O O . ALA A 1 251 ? -14.716 -2.605 13.705 1.00 97.62 251 ALA A O 1
ATOM 2033 N N . TRP A 1 252 ? -15.690 -0.856 12.670 1.00 97.56 252 TRP A N 1
ATOM 2034 C CA . TRP A 1 252 ? -16.164 -1.567 11.484 1.00 97.56 252 TRP A CA 1
ATOM 2035 C C . TRP A 1 252 ? -15.363 -1.133 10.271 1.00 97.56 252 TRP A C 1
ATOM 2037 O O . TRP A 1 252 ? -15.202 0.064 10.051 1.00 97.56 252 TRP A O 1
ATOM 2047 N N . VAL A 1 253 ? -14.879 -2.089 9.482 1.00 97.56 253 VAL A N 1
ATOM 2048 C CA . VAL A 1 253 ? -14.058 -1.814 8.302 1.00 97.56 253 VAL A CA 1
ATOM 2049 C C . VAL A 1 253 ? -14.518 -2.659 7.123 1.00 97.56 253 VAL A C 1
ATOM 2051 O O . VAL A 1 253 ? -14.772 -3.852 7.261 1.00 97.56 253 VAL A O 1
ATOM 2054 N N . SER A 1 254 ? -14.607 -2.034 5.952 1.00 96.06 254 SER A N 1
ATOM 2055 C CA . SER A 1 254 ? -14.684 -2.715 4.660 1.00 96.06 254 SER A CA 1
ATOM 2056 C C . SER A 1 254 ? -13.290 -2.765 4.039 1.00 96.06 254 SER A C 1
ATOM 2058 O O . SER A 1 254 ? -12.573 -1.763 4.054 1.00 96.06 254 SER A O 1
ATOM 2060 N N . LEU A 1 255 ? -12.910 -3.924 3.494 1.00 96.56 255 LEU A N 1
ATOM 2061 C CA . LEU A 1 255 ? -11.662 -4.131 2.756 1.00 96.56 255 LEU A CA 1
ATOM 2062 C C . LEU A 1 255 ? -11.984 -4.490 1.306 1.00 96.56 255 LEU A C 1
ATOM 2064 O O . LEU A 1 255 ? -12.646 -5.497 1.049 1.00 96.56 255 LEU A O 1
ATOM 2068 N N . ASN A 1 256 ? -11.481 -3.692 0.364 1.00 95.62 256 ASN A N 1
ATOM 2069 C CA . ASN A 1 256 ? -11.603 -3.928 -1.077 1.00 95.62 256 ASN A CA 1
ATOM 2070 C C . ASN A 1 256 ? -13.054 -4.130 -1.555 1.00 95.62 256 ASN A C 1
ATOM 2072 O O . ASN A 1 256 ? -13.292 -4.859 -2.510 1.00 95.62 256 ASN A O 1
ATOM 2076 N N . GLY A 1 257 ? -14.033 -3.496 -0.900 1.00 92.88 257 GLY A N 1
ATOM 2077 C CA . GLY A 1 257 ? -15.450 -3.589 -1.274 1.00 92.88 257 GLY A CA 1
ATOM 2078 C C . GLY A 1 257 ? -16.203 -4.782 -0.678 1.00 92.88 257 GLY A C 1
ATOM 2079 O O . GLY A 1 257 ? -17.341 -5.035 -1.064 1.00 92.88 257 GLY A O 1
ATOM 2080 N N . ARG A 1 258 ? -15.607 -5.522 0.263 1.00 94.69 258 ARG A N 1
ATOM 2081 C CA . ARG A 1 258 ? -16.325 -6.523 1.073 1.00 94.69 258 ARG A CA 1
ATOM 2082 C C . ARG A 1 258 ? -17.349 -5.866 2.009 1.00 94.69 258 ARG A C 1
ATOM 2084 O O . ARG A 1 258 ? -17.155 -4.703 2.381 1.00 94.69 258 ARG A O 1
ATOM 2091 N N . PRO A 1 259 ? -18.394 -6.589 2.458 1.00 93.56 259 PRO A N 1
ATOM 2092 C CA . PRO A 1 259 ? -19.258 -6.114 3.535 1.00 93.56 259 PRO A CA 1
ATOM 2093 C C . PRO A 1 259 ? -18.437 -5.693 4.768 1.00 93.56 259 PRO A C 1
ATOM 2095 O O . PRO A 1 259 ? -17.435 -6.344 5.077 1.00 93.56 259 PRO A O 1
ATOM 2098 N N . PRO A 1 260 ? -18.818 -4.613 5.474 1.00 95.19 260 PRO A N 1
ATOM 2099 C CA . PRO A 1 260 ? -18.108 -4.201 6.676 1.00 95.19 260 PRO A CA 1
ATOM 2100 C C . PRO A 1 260 ? -18.109 -5.300 7.744 1.00 95.19 260 PRO A C 1
ATOM 2102 O O . PRO A 1 260 ? -19.160 -5.839 8.087 1.00 95.19 260 PRO A O 1
ATOM 2105 N N . ALA A 1 261 ? -16.940 -5.572 8.318 1.00 96.62 261 ALA A N 1
ATOM 2106 C CA . ALA A 1 261 ? -16.763 -6.489 9.439 1.00 96.62 261 ALA A CA 1
ATOM 2107 C C . ALA A 1 261 ? -16.084 -5.776 10.615 1.00 96.62 261 ALA A C 1
ATOM 2109 O O . ALA A 1 261 ? -15.426 -4.745 10.443 1.00 96.62 261 ALA A O 1
ATOM 2110 N N . ARG A 1 262 ? -16.240 -6.318 11.828 1.00 96.75 262 ARG A N 1
ATOM 2111 C CA . ARG A 1 262 ? -15.545 -5.793 13.010 1.00 96.75 262 ARG A CA 1
ATOM 2112 C C . ARG A 1 262 ? -14.043 -5.991 12.838 1.00 96.75 262 ARG A C 1
ATOM 2114 O O . ARG A 1 262 ? -13.598 -7.125 12.732 1.00 96.75 262 ARG A O 1
ATOM 2121 N N . LEU A 1 263 ? -13.277 -4.904 12.853 1.00 97.06 263 LEU A N 1
ATOM 2122 C CA . LEU A 1 263 ? -11.814 -4.947 12.829 1.00 97.06 263 LEU A CA 1
ATOM 2123 C C . LEU A 1 263 ? -11.253 -5.333 14.202 1.00 97.06 263 LEU A C 1
ATOM 2125 O O . LEU A 1 263 ? -10.302 -6.103 14.290 1.00 97.06 263 LEU A O 1
ATOM 2129 N N . LEU A 1 264 ? -11.855 -4.807 15.272 1.00 96.00 264 LEU A N 1
ATOM 2130 C CA . LEU A 1 264 ? -11.418 -5.016 16.652 1.00 96.00 264 LEU A CA 1
ATOM 2131 C C . LEU A 1 264 ? -12.476 -5.755 17.471 1.00 96.00 264 LEU A C 1
ATOM 2133 O O . LEU A 1 264 ? -13.677 -5.654 17.204 1.00 96.00 264 LEU A O 1
ATOM 2137 N N . ASP A 1 265 ? -12.034 -6.473 18.501 1.00 95.19 265 ASP A N 1
ATOM 2138 C CA . ASP A 1 265 ? -12.925 -7.021 19.516 1.00 95.19 265 ASP A CA 1
ATOM 2139 C C . ASP A 1 265 ? -13.493 -5.888 20.398 1.00 95.19 265 ASP A C 1
ATOM 2141 O O . ASP A 1 265 ? -12.744 -5.284 21.170 1.00 95.19 265 ASP A O 1
ATOM 2145 N N . PRO A 1 266 ? -14.810 -5.601 20.347 1.00 95.88 266 PRO A N 1
ATOM 2146 C CA . PRO A 1 266 ? -15.410 -4.503 21.115 1.00 95.88 266 PRO A CA 1
ATOM 2147 C C . PRO A 1 266 ? -15.432 -4.746 22.631 1.00 95.88 266 PRO A C 1
ATOM 2149 O O . PRO A 1 266 ? -15.852 -3.870 23.393 1.00 95.88 266 PRO A O 1
ATOM 2152 N N . THR A 1 267 ? -15.045 -5.945 23.071 1.00 95.06 267 THR A N 1
ATOM 2153 C CA . THR A 1 267 ? -15.001 -6.338 24.483 1.00 95.06 267 THR A CA 1
ATOM 2154 C C . THR A 1 267 ? -13.610 -6.202 25.099 1.00 95.06 267 THR A C 1
ATOM 2156 O O . THR A 1 267 ? -13.479 -6.264 26.319 1.00 95.06 267 THR A O 1
ATOM 2159 N N . VAL A 1 268 ? -12.577 -5.952 24.289 1.00 95.12 268 VAL A N 1
ATOM 2160 C CA . VAL A 1 268 ? -11.202 -5.794 24.770 1.00 95.12 268 VAL A CA 1
ATOM 2161 C C . VAL A 1 268 ? -10.944 -4.353 25.202 1.00 95.12 268 VAL A C 1
ATOM 2163 O O . VAL A 1 268 ? -11.236 -3.400 24.479 1.00 95.12 268 VAL A O 1
ATOM 2166 N N . ASN A 1 269 ? -10.360 -4.192 26.391 1.00 95.88 269 ASN A N 1
ATOM 2167 C CA . ASN A 1 269 ? -9.911 -2.895 26.883 1.00 95.88 269 ASN A CA 1
ATOM 2168 C C . ASN A 1 269 ? -8.608 -2.481 26.184 1.00 95.88 269 ASN A C 1
ATOM 2170 O O . ASN A 1 269 ? -7.538 -3.016 26.479 1.00 95.88 269 ASN A O 1
ATOM 2174 N N . LEU A 1 270 ? -8.691 -1.473 25.319 1.00 95.69 270 LEU A N 1
ATOM 2175 C CA . LEU A 1 270 ? -7.562 -0.958 24.544 1.00 95.69 270 LEU A CA 1
ATOM 2176 C C . LEU A 1 270 ? -6.475 -0.303 25.406 1.00 95.69 270 LEU A C 1
ATOM 2178 O O . LEU A 1 270 ? -5.362 -0.124 24.933 1.00 95.69 270 LEU A O 1
ATOM 2182 N N . LEU A 1 271 ? -6.757 0.025 26.672 1.00 94.56 271 LEU A N 1
ATOM 2183 C CA . LEU A 1 271 ? -5.743 0.554 27.589 1.00 94.56 271 LEU A CA 1
ATOM 2184 C C . LEU A 1 271 ? -4.800 -0.522 28.146 1.00 94.56 271 LEU A C 1
ATOM 2186 O O . LEU A 1 271 ? -3.818 -0.184 28.803 1.00 94.56 271 LEU A O 1
ATOM 2190 N N . ARG A 1 272 ? -5.116 -1.808 27.945 1.00 91.25 272 ARG A N 1
ATOM 2191 C CA . ARG A 1 272 ? -4.387 -2.954 28.511 1.00 91.25 272 ARG A CA 1
ATOM 2192 C C . ARG A 1 272 ? -4.101 -4.015 27.448 1.00 91.25 272 ARG A C 1
ATOM 2194 O O . ARG A 1 272 ? -4.309 -5.202 27.685 1.00 91.25 272 ARG A O 1
ATOM 2201 N N . LEU A 1 273 ? -3.682 -3.581 26.262 1.00 88.88 273 LEU A N 1
ATOM 2202 C CA . LEU A 1 273 ? -3.311 -4.497 25.188 1.00 88.88 273 LEU A CA 1
ATOM 2203 C C . LEU A 1 273 ? -1.998 -5.210 25.516 1.00 88.88 273 LEU A C 1
ATOM 2205 O O . LEU A 1 273 ? -1.026 -4.580 25.931 1.00 88.88 273 LEU A O 1
ATOM 2209 N N . ASP A 1 274 ? -1.969 -6.517 25.280 1.00 75.62 274 ASP A N 1
ATOM 2210 C CA . ASP A 1 274 ? -0.735 -7.290 25.286 1.00 75.62 274 ASP A CA 1
ATOM 2211 C C . ASP A 1 274 ? -0.022 -7.100 23.940 1.00 75.62 274 ASP A C 1
ATOM 2213 O O . ASP A 1 274 ? -0.553 -7.440 22.881 1.00 75.62 274 ASP A O 1
ATOM 2217 N N . ALA A 1 275 ? 1.194 -6.553 23.976 1.00 64.69 275 ALA A N 1
ATOM 2218 C CA . ALA A 1 275 ? 2.010 -6.348 22.783 1.00 64.69 275 ALA A CA 1
ATOM 2219 C C . ALA A 1 275 ? 2.430 -7.669 22.106 1.00 64.69 275 ALA A C 1
ATOM 2221 O O . ALA A 1 275 ? 2.810 -7.659 20.937 1.00 64.69 275 ALA A O 1
ATOM 2222 N N . SER A 1 276 ? 2.367 -8.795 22.824 1.00 64.38 276 SER A N 1
ATOM 2223 C CA . SER A 1 276 ? 2.781 -10.114 22.341 1.00 64.38 276 SER A CA 1
ATOM 2224 C C . SER A 1 276 ? 1.652 -10.938 21.709 1.00 64.38 276 SER A C 1
ATOM 2226 O O . SER A 1 276 ? 1.942 -11.871 20.961 1.00 64.38 276 SER A O 1
ATOM 2228 N N . HIS A 1 277 ? 0.379 -10.593 21.954 1.00 63.53 277 HIS A N 1
ATOM 2229 C CA . HIS A 1 277 ? -0.784 -11.340 21.461 1.00 63.53 277 HIS A CA 1
ATOM 2230 C C . HIS A 1 277 ? -1.826 -10.421 20.798 1.00 63.53 277 HIS A C 1
ATOM 2232 O O . HIS A 1 277 ? -2.586 -9.730 21.480 1.00 63.53 277 HIS A O 1
ATOM 2238 N N . PRO A 1 278 ? -1.962 -10.449 19.460 1.00 68.00 278 PRO A N 1
ATOM 2239 C CA . PRO A 1 278 ? -2.880 -9.580 18.730 1.00 68.00 278 PRO A CA 1
ATOM 2240 C C . PRO A 1 278 ? -4.331 -10.087 18.731 1.00 68.00 278 PRO A C 1
ATOM 2242 O O . PRO A 1 278 ? -5.097 -9.731 17.842 1.00 68.00 278 PRO A O 1
ATOM 2245 N N . GLY A 1 279 ? -4.747 -10.880 19.729 1.00 82.50 279 GLY A N 1
ATOM 2246 C CA . GLY A 1 279 ? -6.098 -11.464 19.813 1.00 82.50 279 GLY A CA 1
ATOM 2247 C C . GLY A 1 279 ? -7.242 -10.440 19.887 1.00 82.50 279 GLY A C 1
ATOM 2248 O O . GLY A 1 279 ? -8.410 -10.801 19.803 1.00 82.50 279 GLY A O 1
ATOM 2249 N N . TRP A 1 280 ? -6.908 -9.157 20.022 1.00 90.81 280 TRP A N 1
ATOM 2250 C CA . TRP A 1 280 ? -7.834 -8.030 19.985 1.00 90.81 280 TRP A CA 1
ATOM 2251 C C . TRP A 1 280 ? -8.195 -7.572 18.560 1.00 90.81 280 TRP A C 1
ATOM 2253 O O . TRP A 1 280 ? -9.171 -6.837 18.398 1.00 90.81 280 TRP A O 1
ATOM 2263 N N . ILE A 1 281 ? -7.448 -8.004 17.536 1.00 94.06 281 ILE A N 1
ATOM 2264 C CA . ILE A 1 281 ? -7.773 -7.794 16.119 1.00 94.06 281 ILE A CA 1
ATOM 2265 C C . ILE A 1 281 ? -8.531 -9.026 15.620 1.00 94.06 281 ILE A C 1
ATOM 2267 O O . ILE A 1 281 ? -8.070 -10.159 15.751 1.00 94.06 281 ILE A O 1
ATOM 2271 N N . ARG A 1 282 ? -9.716 -8.813 15.051 1.00 94.69 282 ARG A N 1
ATOM 2272 C CA . ARG A 1 282 ? -10.546 -9.888 14.495 1.00 94.69 282 ARG A CA 1
ATOM 2273 C C . ARG A 1 282 ? -10.014 -10.314 13.118 1.00 94.69 282 ARG A C 1
ATOM 2275 O O . ARG A 1 282 ? -9.449 -9.477 12.413 1.00 94.69 282 ARG A O 1
ATOM 2282 N N . PRO A 1 283 ? -10.197 -11.583 12.710 1.00 93.62 283 PRO A N 1
ATOM 2283 C CA . PRO A 1 283 ? -9.786 -12.043 11.385 1.00 93.62 283 PRO A CA 1
ATOM 2284 C C . PRO A 1 283 ? -10.526 -11.294 10.271 1.00 93.62 283 PRO A C 1
ATOM 2286 O O . PRO A 1 283 ? -11.626 -10.777 10.479 1.00 93.62 283 PRO A O 1
ATOM 2289 N N . ALA A 1 284 ? -9.913 -11.250 9.087 1.00 92.81 284 ALA A N 1
ATOM 2290 C CA . ALA A 1 284 ? -10.525 -10.657 7.906 1.00 92.81 284 ALA A CA 1
ATOM 2291 C C . ALA A 1 284 ? -11.814 -11.406 7.515 1.00 92.81 284 ALA A C 1
ATOM 2293 O O . ALA A 1 284 ? -11.880 -12.627 7.698 1.00 92.81 284 ALA A O 1
ATOM 2294 N N . PRO A 1 285 ? -12.823 -10.707 6.963 1.00 91.19 285 PRO A N 1
ATOM 2295 C CA . PRO A 1 285 ? -14.015 -11.358 6.428 1.00 91.19 285 PRO A CA 1
ATOM 2296 C C . PRO A 1 285 ? -13.627 -12.359 5.321 1.00 91.19 285 PRO A C 1
ATOM 2298 O O . PRO A 1 285 ? -12.893 -11.978 4.402 1.00 91.19 285 PRO A O 1
ATOM 2301 N N . PRO A 1 286 ? -14.070 -13.630 5.400 1.00 90.50 286 PRO A N 1
ATOM 2302 C CA . PRO A 1 286 ? -13.701 -14.666 4.435 1.00 90.50 286 PRO A CA 1
ATOM 2303 C C . PRO A 1 286 ? -14.386 -14.490 3.074 1.00 90.50 286 PRO A C 1
ATOM 2305 O O . PRO A 1 286 ? -13.973 -15.107 2.093 1.00 90.50 286 PRO A O 1
ATOM 2308 N N . GLU A 1 287 ? -15.444 -13.681 3.003 1.00 91.50 287 GLU A N 1
ATOM 2309 C CA . GLU A 1 287 ? -16.191 -13.444 1.777 1.00 91.50 287 GLU A CA 1
ATOM 2310 C C . GLU A 1 287 ? -15.316 -12.746 0.722 1.00 91.50 287 GLU A C 1
ATOM 2312 O O . GLU A 1 287 ? -14.492 -11.887 1.054 1.00 91.50 287 GLU A O 1
ATOM 2317 N N . PRO A 1 288 ? -15.479 -13.067 -0.573 1.00 91.81 288 PRO A N 1
ATOM 2318 C CA . PRO A 1 288 ? -14.818 -12.318 -1.631 1.00 91.81 288 PRO A CA 1
ATOM 2319 C C . PRO A 1 288 ? -15.343 -10.872 -1.691 1.00 91.81 288 PRO A C 1
ATOM 2321 O O . PRO A 1 288 ? -16.428 -10.576 -1.176 1.00 91.81 288 PRO A O 1
ATOM 2324 N N . PRO A 1 289 ? -14.610 -9.953 -2.345 1.00 92.00 289 PRO A N 1
ATOM 2325 C CA . PRO A 1 289 ? -15.130 -8.631 -2.656 1.00 92.00 289 PRO A CA 1
ATOM 2326 C C . PRO A 1 289 ? -16.487 -8.710 -3.349 1.00 92.00 289 PRO A C 1
ATOM 2328 O O . PRO A 1 289 ? -16.698 -9.567 -4.214 1.00 92.00 289 PRO A O 1
ATOM 2331 N N . LEU A 1 290 ? -17.394 -7.791 -3.015 1.00 85.06 290 LEU A N 1
ATOM 2332 C CA . LEU A 1 290 ? -18.643 -7.679 -3.755 1.00 85.06 290 LEU A CA 1
ATOM 2333 C C . LEU A 1 290 ? -18.307 -7.355 -5.214 1.00 85.06 290 LEU A C 1
ATOM 2335 O O . LEU A 1 290 ? -17.484 -6.476 -5.495 1.00 85.06 290 LEU A O 1
ATOM 2339 N N . ALA A 1 291 ? -18.937 -8.077 -6.145 1.00 69.75 291 ALA A N 1
ATOM 2340 C CA . ALA A 1 291 ? -18.878 -7.709 -7.551 1.00 69.75 291 ALA A CA 1
ATOM 2341 C C . ALA A 1 291 ? -19.305 -6.244 -7.660 1.00 69.75 291 ALA A C 1
ATOM 2343 O O . ALA A 1 291 ? -20.276 -5.844 -7.013 1.00 69.75 291 ALA A O 1
ATOM 2344 N N . ALA A 1 292 ? -18.566 -5.443 -8.433 1.00 59.62 292 ALA A N 1
ATOM 2345 C CA . ALA A 1 292 ? -18.957 -4.067 -8.687 1.00 59.62 292 ALA A CA 1
ATOM 2346 C C . ALA A 1 292 ? -20.403 -4.095 -9.190 1.00 59.62 292 ALA A C 1
ATOM 2348 O O . ALA A 1 292 ? -20.674 -4.624 -10.270 1.00 59.62 292 ALA A O 1
ATOM 2349 N N . VAL A 1 293 ? -21.341 -3.616 -8.366 1.00 49.44 293 VAL A N 1
ATOM 2350 C CA . VAL A 1 293 ? -22.730 -3.485 -8.783 1.00 49.44 293 VAL A CA 1
ATOM 2351 C C . VAL A 1 293 ? -22.684 -2.437 -9.872 1.00 49.44 293 VAL A C 1
ATOM 2353 O O . VAL A 1 293 ? -22.528 -1.249 -9.599 1.00 49.44 293 VAL A O 1
ATOM 2356 N N . VAL A 1 294 ? -22.751 -2.904 -11.115 1.00 45.84 294 VAL A N 1
ATOM 2357 C CA . VAL A 1 294 ? -23.021 -2.066 -12.268 1.00 45.84 294 VAL A CA 1
ATOM 2358 C C . VAL A 1 294 ? -24.428 -1.551 -12.030 1.00 45.84 294 VAL A C 1
ATOM 2360 O O . VAL A 1 294 ? -25.412 -2.152 -12.455 1.00 45.84 294 VAL A O 1
ATOM 2363 N N . THR A 1 295 ? -24.553 -0.442 -11.305 1.00 39.88 295 THR A N 1
ATOM 2364 C CA . THR A 1 295 ? -25.688 0.433 -11.518 1.00 39.88 295 THR A CA 1
ATOM 2365 C C . THR A 1 295 ? -25.489 0.958 -12.926 1.00 39.88 295 THR A C 1
ATOM 2367 O O . THR A 1 295 ? -24.881 1.997 -13.164 1.00 39.88 295 THR A O 1
ATOM 2370 N N . ALA A 1 296 ? -25.989 0.183 -13.889 1.00 35.94 296 ALA A N 1
ATOM 2371 C CA . ALA A 1 296 ? -26.452 0.720 -15.140 1.00 35.94 296 ALA A CA 1
ATOM 2372 C C . ALA A 1 296 ? -27.490 1.770 -14.742 1.00 35.94 296 ALA A C 1
ATOM 2374 O O . ALA A 1 296 ? -28.675 1.479 -14.589 1.00 35.94 296 ALA A O 1
ATOM 2375 N N . ARG A 1 297 ? -27.036 2.999 -14.482 1.00 36.50 297 ARG A N 1
ATOM 2376 C CA . ARG A 1 297 ? -27.888 4.150 -14.692 1.00 36.50 297 ARG A CA 1
ATOM 2377 C C . ARG A 1 297 ? -28.143 4.128 -16.186 1.00 36.50 297 ARG A C 1
ATOM 2379 O O . ARG A 1 297 ? -27.316 4.548 -16.982 1.00 36.50 297 ARG A O 1
ATOM 2386 N N . SER A 1 298 ? -29.253 3.489 -16.529 1.00 34.91 298 SER A N 1
ATOM 2387 C CA . SER A 1 298 ? -29.993 3.748 -17.741 1.00 34.91 298 SER A CA 1
ATOM 2388 C C . SER A 1 298 ? -30.028 5.258 -17.962 1.00 34.91 298 SER A C 1
ATOM 2390 O O . SER A 1 298 ? -30.555 5.965 -17.094 1.00 34.91 298 SER A O 1
ATOM 2392 N N . LEU A 1 299 ? -29.452 5.672 -19.093 1.00 33.22 299 LEU A N 1
ATOM 2393 C CA . LEU A 1 299 ? -29.742 6.819 -19.968 1.00 33.22 299 LEU A CA 1
ATOM 2394 C C . LEU A 1 299 ? -28.443 7.443 -20.487 1.00 33.22 299 LEU A C 1
ATOM 2396 O O . LEU A 1 299 ? -27.717 8.072 -19.687 1.00 33.22 299 LEU A O 1
#

Radius of gyration: 24.53 Å; chains: 1; bounding box: 73×32×67 Å

Foldseek 3Di:
DVLVLLLLLLLLLLQLQLVLLPDCLLQVQLFPQQVLLQVQLVDPPCSVVSNPRVVSNVCSVVSNCLSNCLSVLCLDPVRNVVSLVVLLVVLVVCVVRHPPDCVSVVSNVSSCSSPDPCVVCVVVVHDDDPDPPDDDPDPDPCVVVVSVVVSCCLNCLLVVVVVDPADCLQAVVSVPSVSNPPNKDKFKDKWKWWDWPVDPGTDIHHPVVPDDPVLCRVQLRYPVSVLVVQVVVQVVVVVVVIGTPFMFMQMWMDMRQDDTDGQFDRPDGSVDDDPVDVPRGDHDDPDHHDRPPPPPPDD

Sequence (299 aa):
WVVWVFRAQIAVVYVHAGLAKVQADWLLHAQPLSIWMSARTDLPVIGPWLGAPGVAYFMAWAGCLYDLTIVGWLSWRRTRALAYGAVLAFHAATHVLFDIGMFPFIMSAAAPIFFAPDWPRRLLRRPPVTTPRRTLPAPARWIPWATALWLTFQALWPLRSHLLDGDVLWDDRGMRFAWKVMVREKQGSVSYRVQVAERARPYLVSPARYLTWRQHSEMASRPEMIAQLAHHVAHDLTARGLTPQAVYADAWVSLNGRPPARLLDPTVNLLRLDASHPGWIRPAPPEPPLAAVVTARSL

pLDDT: mean 91.98, std 10.09, range [33.22, 98.5]